Protein AF-A0A918KLA3-F1 (afdb_monomer_lite)

Foldseek 3Di:
DDPPVVVVVVVVVVVVVVVVVVVVVVVPPQPPPPPPPPPVPVQDDFPDKDAAPVRQWIKTDGPVNQKIKIWHADPNDIDIDIDHLLFFAKKFKDWLNHTPDIAGAPVPVPPCVVDDPPPPPDCPPPPDPQQWTQWIKMWTATNDPVDRIGIGTHHHGIDHCVPPSNVVSVVVNVVVNVVSNVSSVVSNVVPDPDPDDPPPPPPPPDD

Organism: NCBI:txid418750

Sequence (207 aa):
MDWVSYLLSGLGLALLYRLVAANLRGIRANNKKMPHDRGQGRDFTTSQSLHSHDGSTGLAFDRHRKKLRLLYSLGGSPVARTLDYHDLLACEIREDGRTVAKSERAAKIRNPSLGRMPASSGDSPAPSQDDRIGQLELKLILNDPARAQHRVVLLDHPTRRGGPTHRQADADIQHWYRLMKVLIHQADSTETPEPGLRPLTDSGEAV

Secondary structure (DSSP, 8-state):
--HHHHHHHHHHHHHHHHHHHHHHHHTT---------S---TT---SEEEE-TTSSEEEEEETTTTEEEEEEEETTEEEEEEEEGGGEEEEEEEETTEEEEEEE-STTTT-TTS-------S------S--EES-EEEEEEES-TT--EEEEEEE-S-EETTSHHHHHHHHHHHHHHHHHHHHHHHHHHHSS--TT-----------

InterPro domains:
  IPR059511 Glycine zipper containing PH domain [PF27000] (50-155)

Radius of gyration: 24.71 Å; chains: 1; bounding box: 103×61×54 Å

pLDDT: mean 80.35, std 18.61, range [41.81, 98.31]

Structure (mmCIF, N/CA/C/O backbone):
data_AF-A0A918KLA3-F1
#
_entry.id   AF-A0A918KLA3-F1
#
loop_
_atom_site.group_PDB
_atom_site.id
_atom_site.type_symbol
_atom_site.label_atom_id
_atom_site.label_alt_id
_atom_site.label_comp_id
_atom_site.label_asym_id
_atom_site.label_entity_id
_atom_site.label_seq_id
_atom_site.pdbx_PDB_ins_code
_atom_site.Cartn_x
_atom_site.Cartn_y
_atom_site.Cartn_z
_atom_site.occupancy
_atom_site.B_iso_or_equiv
_atom_site.auth_seq_id
_atom_site.auth_comp_id
_atom_site.auth_asym_id
_atom_site.auth_atom_id
_atom_site.pdbx_PDB_model_num
ATOM 1 N N . MET A 1 1 ? -60.878 5.912 0.636 1.00 57.75 1 MET A N 1
ATOM 2 C CA . MET A 1 1 ? -59.765 5.129 0.047 1.00 57.75 1 MET A CA 1
ATOM 3 C C . MET A 1 1 ? -58.700 6.144 -0.289 1.00 57.75 1 MET A C 1
ATOM 5 O O . MET A 1 1 ? -58.837 6.899 -1.248 1.00 57.75 1 MET A O 1
ATOM 9 N N . ASP A 1 2 ? -57.732 6.264 0.611 1.00 67.94 2 ASP A N 1
ATOM 10 C CA . ASP A 1 2 ? -57.085 7.546 0.864 1.00 67.94 2 ASP A CA 1
ATOM 11 C C . ASP A 1 2 ? -55.765 7.612 0.111 1.00 67.94 2 ASP A C 1
ATOM 13 O O . ASP A 1 2 ? -54.699 7.226 0.584 1.00 67.94 2 ASP A O 1
ATOM 17 N N . TRP A 1 3 ? -55.865 8.108 -1.119 1.00 74.69 3 TRP A N 1
ATOM 18 C CA . TRP A 1 3 ? -54.744 8.369 -2.021 1.00 74.69 3 TRP A CA 1
ATOM 19 C C . TRP A 1 3 ? -53.647 9.247 -1.380 1.00 74.69 3 TRP A C 1
ATOM 21 O O . TRP A 1 3 ? -52.475 9.147 -1.741 1.00 74.69 3 TRP A O 1
ATOM 31 N N . VAL A 1 4 ? -54.006 10.040 -0.366 1.00 75.25 4 VAL A N 1
ATOM 32 C CA . VAL A 1 4 ? -53.094 10.875 0.432 1.00 75.25 4 VAL A CA 1
ATOM 33 C C . VAL A 1 4 ? -52.088 10.034 1.237 1.00 75.25 4 VAL A C 1
ATOM 35 O O . VAL A 1 4 ? -50.917 10.405 1.334 1.00 75.25 4 VAL A O 1
ATOM 38 N N . SER A 1 5 ? -52.487 8.864 1.749 1.00 71.31 5 SER A N 1
ATOM 39 C CA . SER A 1 5 ? -51.601 7.972 2.515 1.00 71.31 5 SER A CA 1
ATOM 40 C C . SER A 1 5 ? -50.516 7.340 1.637 1.00 71.31 5 SER A C 1
ATOM 42 O O . SER A 1 5 ? -49.366 7.203 2.060 1.00 71.31 5 SER A O 1
ATOM 44 N N . TYR A 1 6 ? -50.844 7.023 0.380 1.00 75.62 6 TYR A N 1
ATOM 45 C CA . TYR A 1 6 ? -49.881 6.480 -0.580 1.00 75.62 6 TYR A CA 1
ATOM 46 C C . TYR A 1 6 ? -48.840 7.525 -1.003 1.00 75.62 6 TYR A C 1
ATOM 48 O O . TYR A 1 6 ? -47.649 7.213 -1.071 1.00 75.62 6 TYR A O 1
ATOM 56 N N . LEU A 1 7 ? -49.250 8.783 -1.185 1.00 74.12 7 LEU A N 1
ATOM 57 C CA . LEU A 1 7 ? -48.345 9.886 -1.529 1.00 74.12 7 LEU A CA 1
ATOM 58 C C . LEU A 1 7 ? -47.318 10.179 -0.423 1.00 74.12 7 LEU A C 1
ATOM 60 O O . LEU A 1 7 ? -46.133 10.351 -0.714 1.00 74.12 7 LEU A O 1
ATOM 64 N N . LEU A 1 8 ? -47.743 10.160 0.844 1.00 69.06 8 LEU A N 1
ATOM 65 C CA . LEU A 1 8 ? -46.848 10.350 1.992 1.00 69.06 8 LEU A CA 1
ATOM 66 C C . LEU A 1 8 ? -45.855 9.186 2.162 1.00 69.06 8 LEU A C 1
ATOM 68 O O . LEU A 1 8 ? -44.675 9.426 2.425 1.00 69.06 8 LEU A O 1
ATOM 72 N N . SER A 1 9 ? -46.285 7.939 1.933 1.00 75.88 9 SER A N 1
ATOM 73 C CA . SER A 1 9 ? -45.380 6.777 1.985 1.00 75.88 9 SER A CA 1
ATOM 74 C C . SER A 1 9 ? -44.323 6.776 0.870 1.00 75.88 9 SER A C 1
ATOM 76 O O . SER A 1 9 ? -43.164 6.435 1.115 1.00 75.88 9 SER A O 1
ATOM 78 N N . GLY A 1 10 ? -44.681 7.224 -0.340 1.00 76.94 10 GLY A N 1
ATOM 79 C CA . GLY A 1 10 ? -43.762 7.267 -1.482 1.00 76.94 10 GLY A CA 1
ATOM 80 C C . GLY A 1 10 ? -42.650 8.307 -1.317 1.00 76.94 10 GLY A C 1
ATOM 81 O O . GLY A 1 10 ? -41.483 8.030 -1.603 1.00 76.94 10 GLY A O 1
ATOM 82 N N . LEU A 1 11 ? -42.993 9.489 -0.794 1.00 81.06 11 LEU A N 1
ATOM 83 C CA . LEU A 1 11 ? -42.034 10.567 -0.528 1.00 81.06 11 LEU A CA 1
ATOM 84 C C . LEU A 1 11 ? -41.014 10.188 0.554 1.00 81.06 11 LEU A C 1
ATOM 86 O O . LEU A 1 11 ? -39.820 10.450 0.387 1.00 81.06 11 LEU A O 1
ATOM 90 N N . GLY A 1 12 ? -41.461 9.518 1.621 1.00 82.81 12 GLY A N 1
ATOM 91 C CA . GLY A 1 12 ? -40.575 9.029 2.679 1.00 82.81 12 GLY A CA 1
ATOM 92 C C . GLY A 1 12 ? -39.557 8.006 2.169 1.00 82.81 12 GLY A C 1
ATOM 93 O O . GLY A 1 12 ? -38.363 8.123 2.456 1.00 82.81 12 GLY A O 1
ATOM 94 N N . LEU A 1 13 ? -39.999 7.050 1.343 1.00 80.88 13 LEU A N 1
ATOM 95 C CA . LEU A 1 13 ? -39.122 6.023 0.774 1.00 80.88 13 LEU A CA 1
ATOM 96 C C . LEU A 1 13 ? -38.080 6.623 -0.186 1.00 80.88 13 LEU A C 1
ATOM 98 O O . LEU A 1 13 ? -36.914 6.228 -0.169 1.00 80.88 13 LEU A O 1
ATOM 102 N N . ALA A 1 14 ? -38.473 7.614 -0.993 1.00 82.50 14 ALA A N 1
ATOM 103 C CA . ALA A 1 14 ? -37.574 8.298 -1.920 1.00 82.50 14 ALA A CA 1
ATOM 104 C C . ALA A 1 14 ? -36.501 9.134 -1.197 1.00 82.50 14 ALA A C 1
ATOM 106 O O . ALA A 1 14 ? -35.338 9.138 -1.613 1.00 82.50 14 ALA A O 1
ATOM 107 N N . LEU A 1 15 ? -36.863 9.810 -0.101 1.00 82.69 15 LEU A N 1
ATOM 108 C CA . LEU A 1 15 ? -35.915 10.539 0.749 1.00 82.69 15 LEU A CA 1
ATOM 109 C C . LEU A 1 15 ? -34.936 9.590 1.441 1.00 82.69 15 LEU A C 1
ATOM 111 O O . LEU A 1 15 ? -33.730 9.837 1.407 1.00 82.69 15 LEU A O 1
ATOM 115 N N . LEU A 1 16 ? -35.430 8.473 1.985 1.00 78.25 16 LEU A N 1
ATOM 116 C CA . LEU A 1 16 ? -34.587 7.448 2.598 1.00 78.25 16 LEU A CA 1
ATOM 117 C C . LEU A 1 16 ? -33.610 6.854 1.571 1.00 78.25 16 LEU A C 1
ATOM 119 O O . LEU A 1 16 ? -32.410 6.769 1.829 1.00 78.25 16 LEU A O 1
ATOM 123 N N . TYR A 1 17 ? -34.097 6.530 0.370 1.00 83.88 17 TYR A N 1
ATOM 124 C CA . TYR A 1 17 ? -33.261 6.023 -0.716 1.00 83.88 17 TYR A CA 1
ATOM 125 C C . TYR A 1 17 ? -32.196 7.040 -1.140 1.00 83.88 17 TYR A C 1
ATOM 127 O O . TYR A 1 17 ? -31.037 6.673 -1.337 1.00 83.88 17 TYR A O 1
ATOM 135 N N . ARG A 1 18 ? -32.538 8.334 -1.230 1.00 77.06 18 ARG A N 1
ATOM 136 C CA . ARG A 1 18 ? -31.551 9.385 -1.523 1.00 77.06 18 ARG A CA 1
ATOM 137 C C . ARG A 1 18 ? -30.521 9.552 -0.410 1.00 77.06 18 ARG A C 1
ATOM 139 O O . ARG A 1 18 ? -29.351 9.730 -0.735 1.00 77.06 18 ARG A O 1
ATOM 146 N N . LEU A 1 19 ? -30.911 9.444 0.860 1.00 72.81 19 LEU A N 1
ATOM 147 C CA . LEU A 1 19 ? -29.989 9.535 1.996 1.00 72.81 19 LEU A CA 1
ATOM 148 C C . LEU A 1 19 ? -28.997 8.359 2.013 1.00 72.81 19 LEU A C 1
ATOM 150 O O . LEU A 1 19 ? -27.793 8.553 2.194 1.00 72.81 19 LEU A O 1
ATOM 154 N N . VAL A 1 20 ? -29.483 7.142 1.749 1.00 71.06 20 VAL A N 1
ATOM 155 C CA . VAL A 1 20 ? -28.647 5.936 1.632 1.00 71.06 20 VAL A CA 1
ATOM 156 C C . VAL A 1 20 ? -27.734 6.031 0.405 1.00 71.06 20 VAL A C 1
ATOM 158 O O . VAL A 1 20 ? -26.525 5.831 0.511 1.00 71.06 20 VAL A O 1
ATOM 161 N N . ALA A 1 21 ? -28.265 6.430 -0.754 1.00 70.06 21 ALA A N 1
ATOM 162 C CA . ALA A 1 21 ? -27.482 6.575 -1.981 1.00 70.06 21 ALA A CA 1
ATOM 163 C C . ALA A 1 21 ? -26.463 7.730 -1.931 1.00 70.06 21 ALA A C 1
ATOM 165 O O . ALA A 1 21 ? -25.464 7.682 -2.651 1.00 70.06 21 ALA A O 1
ATOM 166 N N . ALA A 1 22 ? -26.697 8.771 -1.126 1.00 64.12 22 ALA A N 1
ATOM 167 C CA . ALA A 1 22 ? -25.749 9.863 -0.903 1.00 64.12 22 ALA A CA 1
ATOM 168 C C . ALA A 1 22 ? -24.589 9.427 0.005 1.00 64.12 22 ALA A C 1
ATOM 170 O O . ALA A 1 22 ? -23.434 9.684 -0.331 1.00 64.12 22 ALA A O 1
ATOM 171 N N . ASN A 1 23 ? -24.875 8.678 1.076 1.00 57.12 23 ASN A N 1
ATOM 172 C CA . ASN A 1 23 ? -23.834 8.081 1.920 1.00 57.12 23 ASN A CA 1
ATOM 173 C C . ASN A 1 23 ? -22.972 7.074 1.141 1.00 57.12 23 ASN A C 1
ATOM 175 O O . ASN A 1 23 ? -21.754 7.057 1.293 1.00 57.12 23 ASN A O 1
ATOM 179 N N . LEU A 1 24 ? -23.567 6.305 0.223 1.00 53.59 24 LEU A N 1
ATOM 180 C CA . LEU A 1 24 ? -22.816 5.397 -0.653 1.00 53.59 24 LEU A CA 1
ATOM 181 C C . LEU A 1 24 ? -21.985 6.134 -1.721 1.00 53.59 24 LEU A C 1
ATOM 183 O O . LEU A 1 24 ? -20.929 5.648 -2.126 1.00 53.59 24 LEU A O 1
ATOM 187 N N . ARG A 1 25 ? -22.420 7.319 -2.175 1.00 48.28 25 ARG A N 1
ATOM 188 C CA . ARG A 1 25 ? -21.670 8.140 -3.144 1.00 48.28 25 ARG A CA 1
ATOM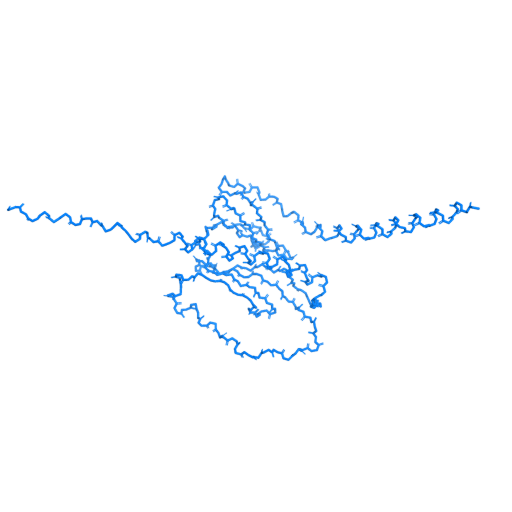 189 C C . ARG A 1 25 ? -20.496 8.897 -2.519 1.00 48.28 25 ARG A C 1
ATOM 191 O O . ARG A 1 25 ? -19.485 9.064 -3.199 1.00 48.28 25 ARG A O 1
ATOM 198 N N . GLY A 1 26 ? -20.584 9.282 -1.244 1.00 44.03 26 GLY A N 1
ATOM 199 C CA . GLY A 1 26 ? -19.477 9.912 -0.509 1.00 44.03 26 GLY A CA 1
ATOM 200 C C . GLY A 1 26 ? -18.243 9.013 -0.361 1.00 44.03 26 GLY A C 1
ATOM 201 O O . GLY A 1 26 ? -17.121 9.506 -0.329 1.00 44.03 26 GLY A O 1
ATOM 202 N N . ILE A 1 27 ? -18.431 7.690 -0.377 1.00 48.97 27 ILE A N 1
ATOM 203 C CA . ILE A 1 27 ? -17.352 6.708 -0.179 1.00 48.97 27 ILE A CA 1
ATOM 204 C C . ILE A 1 27 ? -16.542 6.463 -1.469 1.00 48.97 27 ILE A C 1
ATOM 206 O O . ILE A 1 27 ? -15.401 6.016 -1.411 1.00 48.97 27 ILE A O 1
ATOM 210 N N . ARG A 1 28 ? -17.066 6.818 -2.653 1.00 46.25 28 ARG A N 1
ATOM 211 C CA . ARG A 1 28 ? -16.379 6.581 -3.942 1.00 46.25 28 ARG A CA 1
ATOM 212 C C . ARG A 1 28 ? -15.681 7.813 -4.530 1.00 46.25 28 ARG A C 1
ATOM 214 O O . ARG A 1 28 ? -15.070 7.711 -5.592 1.00 46.25 28 ARG A O 1
ATOM 221 N N . ALA A 1 29 ? -15.763 8.968 -3.866 1.00 43.69 29 ALA A N 1
ATOM 222 C CA . ALA A 1 29 ? -15.291 10.248 -4.399 1.00 43.69 29 ALA A CA 1
ATOM 223 C C . ALA A 1 29 ? -13.885 10.669 -3.932 1.00 43.69 29 ALA A C 1
ATOM 225 O O . ALA A 1 29 ? -13.344 11.625 -4.481 1.00 43.69 29 ALA A O 1
ATOM 226 N N . ASN A 1 30 ? -13.253 9.943 -2.999 1.00 46.56 30 ASN A N 1
ATOM 227 C CA . ASN A 1 30 ? -11.884 10.264 -2.567 1.00 46.56 30 ASN A CA 1
ATOM 228 C C . ASN A 1 30 ? -10.784 9.687 -3.468 1.00 46.56 30 ASN A C 1
ATOM 230 O O . ASN A 1 30 ? -9.600 9.826 -3.179 1.00 46.56 30 ASN A O 1
ATOM 234 N N . ASN A 1 31 ? -11.155 9.163 -4.639 1.00 46.97 31 ASN A N 1
ATOM 235 C CA . ASN A 1 31 ? -10.249 9.113 -5.782 1.00 46.97 31 ASN A CA 1
ATOM 236 C C . ASN A 1 31 ? -10.113 10.542 -6.338 1.00 46.97 31 ASN A C 1
ATOM 238 O O . ASN A 1 31 ? -10.545 10.847 -7.454 1.00 46.97 31 ASN A O 1
ATOM 242 N N . LYS A 1 32 ? -9.562 11.454 -5.523 1.00 48.56 32 LYS A N 1
ATOM 243 C CA . LYS A 1 32 ? -9.047 12.741 -5.981 1.00 48.56 32 LYS A CA 1
ATOM 244 C C . LYS A 1 32 ? -8.023 12.353 -7.031 1.00 48.56 32 LYS A C 1
ATOM 246 O O . LYS A 1 32 ? -6.960 11.854 -6.682 1.00 48.56 32 LYS A O 1
ATOM 251 N N . LYS A 1 33 ? -8.427 12.418 -8.305 1.00 48.28 33 LYS A N 1
ATOM 252 C CA . LYS A 1 33 ? -7.626 11.977 -9.443 1.00 48.28 33 LYS A CA 1
ATOM 253 C C . LYS A 1 33 ? -6.308 12.726 -9.339 1.00 48.28 33 LYS A C 1
ATOM 255 O O . LYS A 1 33 ? -6.238 13.889 -9.736 1.00 48.28 33 LYS A O 1
ATOM 260 N N . MET A 1 34 ? -5.287 12.080 -8.772 1.00 50.47 34 MET A N 1
ATOM 261 C CA . MET A 1 34 ? -3.920 12.515 -8.972 1.00 50.47 34 MET A CA 1
ATOM 262 C C . MET A 1 34 ? -3.793 12.671 -10.486 1.00 50.47 34 MET A C 1
ATOM 264 O O . MET A 1 34 ? -4.307 11.802 -11.208 1.00 50.47 34 MET A O 1
ATOM 268 N N . PRO A 1 35 ? -3.264 13.813 -10.965 1.00 53.31 35 PRO A N 1
ATOM 269 C CA . PRO A 1 35 ? -3.184 14.096 -12.387 1.00 53.31 35 PRO A CA 1
ATOM 270 C C . PRO A 1 35 ? -2.652 12.842 -13.055 1.00 53.31 35 PRO A C 1
ATOM 272 O O . PRO A 1 35 ? -1.596 12.358 -12.650 1.00 53.31 35 PRO A O 1
ATOM 275 N N . HIS A 1 36 ? -3.460 12.272 -13.961 1.00 51.41 36 HIS A N 1
ATOM 276 C CA . HIS A 1 36 ? -3.118 11.070 -14.709 1.00 51.41 36 HIS A CA 1
ATOM 277 C C . HIS A 1 36 ? -1.651 11.197 -15.076 1.00 51.41 36 HIS A C 1
ATOM 279 O O . HIS A 1 36 ? -1.300 12.130 -15.799 1.00 51.41 36 HIS A O 1
ATOM 285 N N . ASP A 1 37 ? -0.831 10.330 -14.486 1.00 56.03 37 ASP A N 1
ATOM 286 C CA . ASP A 1 37 ? 0.601 10.265 -14.706 1.00 56.03 37 ASP A CA 1
ATOM 287 C C . ASP A 1 37 ? 0.809 10.197 -16.224 1.00 56.03 37 ASP A C 1
ATOM 289 O O . ASP A 1 37 ? 0.639 9.151 -16.852 1.00 56.03 37 ASP A O 1
ATOM 293 N N . ARG A 1 38 ? 1.067 11.358 -16.845 1.00 50.16 38 ARG A N 1
ATOM 294 C CA . ARG A 1 38 ? 1.363 11.480 -18.279 1.00 50.16 38 ARG A CA 1
ATOM 295 C C . ARG A 1 38 ? 2.742 10.884 -18.584 1.00 50.16 38 ARG A C 1
ATOM 297 O O . ARG A 1 38 ? 3.107 10.785 -19.748 1.00 50.16 38 ARG A O 1
ATOM 304 N N . GLY A 1 39 ? 3.452 10.396 -17.562 1.00 49.91 39 GLY A N 1
ATOM 305 C CA . GLY A 1 39 ? 4.554 9.448 -17.644 1.00 49.91 39 GLY A CA 1
ATOM 306 C C . GLY A 1 39 ? 4.090 7.995 -17.807 1.00 49.91 39 GLY A C 1
ATOM 307 O O . GLY A 1 39 ? 4.659 7.084 -17.192 1.00 49.91 39 GLY A O 1
ATOM 308 N N . GLN A 1 40 ? 3.107 7.739 -18.681 1.00 52.72 40 GLN A N 1
ATOM 309 C CA . GLN A 1 40 ? 3.031 6.449 -19.374 1.00 52.72 40 GLN A CA 1
ATOM 310 C C . GLN A 1 40 ? 4.260 6.343 -20.287 1.00 52.72 40 GLN A C 1
ATOM 312 O O . GLN A 1 40 ? 4.182 6.453 -21.508 1.00 52.72 40 GLN A O 1
ATOM 317 N N . GLY A 1 41 ? 5.432 6.119 -19.687 1.00 58.53 41 GLY A N 1
ATOM 318 C CA . GLY A 1 41 ? 6.479 5.398 -20.387 1.00 58.53 41 GLY A CA 1
ATOM 319 C C . GLY A 1 41 ? 5.836 4.123 -20.924 1.00 58.53 41 GLY A C 1
ATOM 320 O O . GLY A 1 41 ? 5.031 3.502 -20.222 1.00 58.53 41 GLY A O 1
ATOM 321 N N . ARG A 1 42 ? 6.151 3.754 -22.169 1.00 71.88 42 ARG A N 1
ATOM 322 C CA . ARG A 1 42 ? 5.543 2.614 -22.877 1.00 71.88 42 ARG A CA 1
ATOM 323 C C . ARG A 1 42 ? 5.594 1.295 -22.091 1.00 71.88 42 ARG A C 1
ATOM 325 O O . ARG A 1 42 ? 4.885 0.364 -22.462 1.00 71.88 42 ARG A O 1
ATOM 332 N N . ASP A 1 43 ? 6.333 1.246 -20.981 1.00 86.81 43 ASP A N 1
ATOM 333 C CA . ASP A 1 43 ? 6.718 0.067 -20.210 1.00 86.81 43 ASP A CA 1
ATOM 334 C C . ASP A 1 43 ? 5.937 -0.162 -18.901 1.00 86.81 43 ASP A C 1
ATOM 336 O O . ASP A 1 43 ? 6.255 -1.108 -18.181 1.00 86.81 43 ASP A O 1
ATOM 340 N N . PHE A 1 44 ? 4.885 0.616 -18.601 1.00 91.25 44 PHE A N 1
ATOM 341 C CA . PHE A 1 44 ? 4.015 0.352 -17.441 1.00 91.25 44 PHE A CA 1
ATOM 342 C C . PHE A 1 44 ? 2.525 0.588 -17.729 1.00 91.25 44 PHE A C 1
ATOM 344 O O . PHE A 1 44 ? 2.134 1.651 -18.201 1.00 91.25 44 PHE A O 1
ATOM 351 N N . THR A 1 45 ? 1.686 -0.399 -17.422 1.00 92.94 45 THR A N 1
ATOM 352 C CA . THR A 1 45 ? 0.221 -0.342 -17.513 1.00 92.94 45 THR A CA 1
ATOM 353 C C . THR A 1 45 ? -0.394 -0.674 -16.158 1.00 92.94 45 THR A C 1
ATOM 355 O O . THR A 1 45 ? -0.392 -1.822 -15.712 1.00 92.94 45 THR A O 1
ATOM 358 N N . THR A 1 46 ? -0.943 0.342 -15.494 1.00 94.31 46 THR A N 1
ATOM 359 C CA . THR A 1 46 ? -1.574 0.186 -14.180 1.00 94.31 46 THR A CA 1
ATOM 360 C C . THR A 1 46 ? -2.764 -0.766 -14.255 1.00 94.31 46 THR A C 1
ATOM 362 O O . THR A 1 46 ? -3.771 -0.463 -14.887 1.00 94.31 46 THR A O 1
ATOM 365 N N . SER A 1 47 ? -2.659 -1.899 -13.566 1.00 94.81 47 SER A N 1
ATOM 366 C CA . SER A 1 47 ? -3.752 -2.855 -13.378 1.00 94.81 47 SER A CA 1
ATOM 367 C C . SER A 1 47 ? -4.628 -2.465 -12.187 1.00 94.81 47 SER A C 1
ATOM 369 O O . SER A 1 47 ? -5.850 -2.475 -12.289 1.00 94.81 47 SER A O 1
ATOM 371 N N . GLN A 1 48 ? -4.012 -2.103 -11.058 1.00 94.81 48 GLN A N 1
ATOM 372 C CA . GLN A 1 48 ? -4.693 -1.490 -9.911 1.00 94.81 48 GLN A CA 1
ATOM 373 C C . GLN A 1 48 ? -3.738 -0.518 -9.208 1.00 94.81 48 GLN A C 1
ATOM 375 O O . GLN A 1 48 ? -2.515 -0.626 -9.354 1.00 94.81 48 GLN A O 1
ATOM 380 N N . SER A 1 49 ? -4.296 0.403 -8.422 1.00 96.44 49 SER A N 1
ATOM 381 C CA . SER A 1 49 ? -3.544 1.371 -7.621 1.00 96.44 49 SER A CA 1
ATOM 382 C C . SER A 1 49 ? -4.176 1.614 -6.251 1.00 96.44 49 SER A C 1
ATOM 384 O O . SER A 1 49 ? -5.389 1.497 -6.078 1.00 96.44 49 SER A O 1
ATOM 386 N N . LEU A 1 50 ? -3.326 1.948 -5.284 1.00 96.44 50 LEU A N 1
ATOM 387 C CA . LEU A 1 50 ? -3.662 2.369 -3.930 1.00 96.44 50 LEU A CA 1
ATOM 388 C C . LEU A 1 50 ? -2.974 3.699 -3.666 1.00 96.44 50 LEU A C 1
ATOM 390 O O . LEU A 1 50 ? -1.807 3.875 -4.014 1.00 96.44 50 LEU A O 1
ATOM 394 N N . HIS A 1 51 ? -3.676 4.604 -3.005 1.00 96.25 51 HIS A N 1
ATOM 395 C CA . HIS A 1 51 ? -3.120 5.871 -2.554 1.00 96.25 51 HIS A CA 1
ATOM 396 C C . HIS A 1 51 ? -3.280 5.962 -1.046 1.00 96.25 51 HIS A C 1
ATOM 398 O O . HIS A 1 51 ? -4.213 5.383 -0.485 1.00 96.25 51 HIS A O 1
ATOM 404 N N . SER A 1 52 ? -2.365 6.675 -0.401 1.00 96.50 52 SER A N 1
ATOM 405 C CA . SER A 1 52 ? -2.538 7.032 0.995 1.00 96.50 52 SER A CA 1
ATOM 406 C C . SER A 1 52 ? -3.702 8.002 1.162 1.00 96.50 52 SER A C 1
ATOM 408 O O . SER A 1 52 ? -4.106 8.691 0.223 1.00 96.50 52 SER A O 1
ATOM 410 N N . HIS A 1 53 ? -4.223 8.066 2.382 1.00 94.44 53 HIS A N 1
ATOM 411 C CA . HIS A 1 53 ? -5.307 8.956 2.773 1.00 94.44 53 HIS A CA 1
ATOM 412 C C . HIS A 1 53 ? -5.005 10.432 2.450 1.00 94.44 53 HIS A C 1
ATOM 414 O O . HIS A 1 53 ? -5.863 11.150 1.938 1.00 94.44 53 HIS A O 1
ATOM 420 N N . ASP A 1 54 ? -3.761 10.863 2.666 1.00 92.56 54 ASP A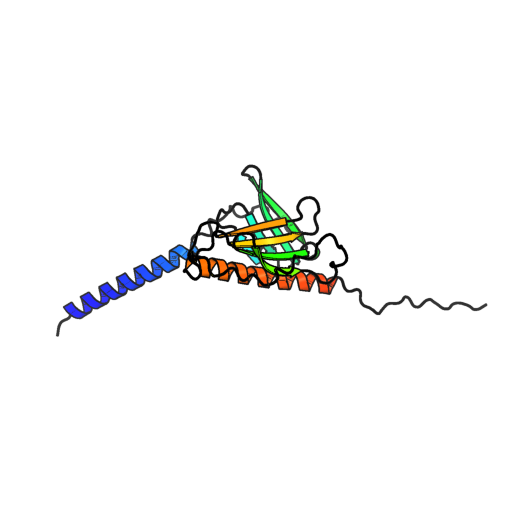 N 1
ATOM 421 C CA . ASP A 1 54 ? -3.271 12.214 2.367 1.00 92.56 54 ASP A CA 1
ATOM 422 C C . ASP A 1 54 ? -2.858 12.417 0.891 1.00 92.56 54 ASP A C 1
ATOM 424 O O . ASP A 1 54 ? -2.554 13.536 0.471 1.00 92.56 54 ASP A O 1
ATOM 428 N N . GLY A 1 55 ? -2.823 11.344 0.093 1.00 92.94 55 GLY A N 1
ATOM 429 C CA . GLY A 1 55 ? -2.340 11.341 -1.286 1.00 92.94 55 GLY A CA 1
ATOM 430 C C . GLY A 1 55 ? -0.835 11.592 -1.445 1.00 92.94 55 GLY A C 1
ATOM 431 O O . GLY A 1 55 ? -0.381 11.792 -2.570 1.00 92.94 55 GLY A O 1
ATOM 432 N N . SER A 1 56 ? -0.044 11.607 -0.368 1.00 94.19 56 SER A N 1
ATOM 433 C CA . SER A 1 56 ? 1.404 11.849 -0.439 1.00 94.19 56 SER A CA 1
ATOM 434 C C . SER A 1 56 ? 2.184 10.645 -0.958 1.00 94.19 56 SER A C 1
ATOM 436 O O . SER A 1 56 ? 3.274 10.809 -1.510 1.00 94.19 56 SER A O 1
ATOM 438 N N . THR A 1 57 ? 1.627 9.445 -0.799 1.00 96.88 57 THR A N 1
ATOM 439 C CA . THR A 1 57 ? 2.220 8.180 -1.217 1.00 96.88 57 THR A CA 1
ATOM 440 C C . THR A 1 57 ? 1.195 7.317 -1.938 1.00 96.88 57 THR A C 1
ATOM 442 O O . THR A 1 57 ? -0.019 7.486 -1.830 1.00 96.88 57 THR A O 1
ATOM 445 N N . GLY A 1 58 ? 1.684 6.362 -2.710 1.00 96.88 58 GLY A N 1
ATOM 446 C CA . GLY A 1 58 ? 0.833 5.399 -3.375 1.00 96.88 58 GLY A CA 1
ATOM 447 C C . GLY A 1 58 ? 1.632 4.252 -3.949 1.00 96.88 58 GLY A C 1
ATOM 448 O O . GLY A 1 58 ? 2.865 4.238 -3.945 1.00 96.88 58 GLY A O 1
ATOM 449 N N . LEU A 1 59 ? 0.907 3.268 -4.440 1.00 96.31 59 LEU A N 1
ATOM 450 C CA . LEU A 1 59 ? 1.451 2.136 -5.156 1.00 96.31 59 LEU A CA 1
ATOM 451 C C . LEU A 1 59 ? 0.517 1.800 -6.312 1.00 96.31 59 LEU A C 1
ATOM 453 O O . LEU A 1 59 ? -0.696 1.981 -6.250 1.00 96.31 59 LEU A O 1
ATOM 457 N N . ALA A 1 60 ? 1.093 1.308 -7.388 1.00 95.81 60 ALA A N 1
ATOM 458 C CA . ALA A 1 60 ? 0.385 0.776 -8.531 1.00 95.81 60 ALA A CA 1
ATOM 459 C C . ALA A 1 60 ? 1.114 -0.483 -8.976 1.00 95.81 60 ALA A C 1
ATOM 461 O O . ALA A 1 60 ? 2.330 -0.567 -8.839 1.00 95.81 60 ALA A O 1
ATOM 462 N N . PHE A 1 61 ? 0.409 -1.460 -9.529 1.00 93.56 61 PHE A N 1
ATOM 463 C CA . PHE A 1 61 ? 1.072 -2.621 -10.119 1.00 93.56 61 PHE A CA 1
ATOM 464 C C . PHE A 1 61 ? 0.601 -2.863 -11.543 1.00 93.56 61 PHE A C 1
ATOM 466 O O . PHE A 1 61 ? -0.553 -2.608 -11.887 1.00 93.56 61 PHE A O 1
ATOM 473 N N . ASP A 1 62 ? 1.513 -3.385 -12.350 1.00 94.50 62 ASP A N 1
ATOM 474 C CA . ASP A 1 62 ? 1.284 -3.893 -13.692 1.00 94.50 62 ASP A CA 1
ATOM 475 C C . ASP A 1 62 ? 1.403 -5.416 -13.641 1.00 94.50 62 ASP A C 1
ATOM 477 O O . ASP A 1 62 ? 2.496 -5.966 -13.467 1.00 94.50 62 ASP A O 1
ATOM 481 N N . ARG A 1 63 ? 0.258 -6.097 -13.754 1.00 91.94 63 ARG A N 1
ATOM 482 C CA . ARG A 1 63 ? 0.182 -7.560 -13.682 1.00 91.94 63 ARG A CA 1
ATOM 483 C C . ARG A 1 63 ? 0.890 -8.229 -14.853 1.00 91.94 63 ARG A C 1
ATOM 485 O O . ARG A 1 63 ? 1.489 -9.285 -14.680 1.00 91.94 63 ARG A O 1
ATOM 492 N N . HIS A 1 64 ? 0.780 -7.644 -16.040 1.00 91.94 64 HIS A N 1
ATOM 493 C CA . HIS A 1 64 ? 1.262 -8.256 -17.273 1.00 91.94 64 HIS A CA 1
ATOM 494 C C . HIS A 1 64 ? 2.780 -8.188 -17.355 1.00 91.94 64 HIS A C 1
ATOM 496 O O . HIS A 1 64 ? 3.423 -9.150 -17.764 1.00 91.94 64 HIS A O 1
ATOM 502 N N . ARG A 1 65 ? 3.354 -7.068 -16.911 1.00 93.00 65 ARG A N 1
ATOM 503 C CA . ARG A 1 65 ? 4.800 -6.839 -16.949 1.00 93.00 65 ARG A CA 1
ATOM 504 C C . ARG A 1 65 ? 5.516 -7.198 -15.656 1.00 93.00 65 ARG A C 1
ATOM 506 O O . ARG A 1 65 ? 6.730 -7.064 -15.605 1.00 93.00 65 ARG A O 1
ATOM 513 N N . LYS A 1 66 ? 4.786 -7.654 -14.633 1.00 94.06 66 LYS A N 1
ATOM 514 C CA . LYS A 1 66 ? 5.318 -8.000 -13.304 1.00 94.06 66 LYS A CA 1
ATOM 515 C C . LYS A 1 66 ? 6.103 -6.849 -12.657 1.00 94.06 66 LYS A C 1
ATOM 517 O O . LYS A 1 66 ? 7.161 -7.052 -12.060 1.00 94.06 66 LYS A O 1
ATOM 522 N N . LYS A 1 67 ? 5.566 -5.633 -12.783 1.00 94.94 67 LYS A N 1
ATOM 523 C CA . LYS A 1 67 ? 6.173 -4.399 -12.267 1.00 94.94 67 LYS A CA 1
ATOM 524 C C . LYS A 1 67 ? 5.315 -3.769 -11.183 1.00 94.94 67 LYS A C 1
ATOM 526 O O . LYS A 1 67 ? 4.086 -3.781 -11.254 1.00 94.94 67 LYS A O 1
ATOM 531 N N . LEU A 1 68 ? 5.968 -3.178 -10.196 1.00 95.44 68 LEU A N 1
ATOM 532 C CA . LEU A 1 68 ? 5.377 -2.341 -9.162 1.00 95.44 68 LEU A CA 1
ATOM 533 C C . LEU A 1 68 ? 5.852 -0.901 -9.377 1.00 95.44 68 LEU A C 1
ATOM 535 O O . LEU A 1 68 ? 7.022 -0.653 -9.647 1.00 95.44 68 LEU A O 1
ATOM 539 N N . ARG A 1 69 ? 4.952 0.068 -9.266 1.00 95.94 69 ARG A N 1
ATOM 540 C CA . ARG A 1 69 ? 5.260 1.495 -9.302 1.00 95.94 69 ARG A CA 1
ATOM 541 C C . ARG A 1 69 ? 4.929 2.105 -7.952 1.00 95.94 69 ARG A C 1
ATOM 543 O O . ARG A 1 69 ? 3.800 2.013 -7.488 1.00 95.94 69 ARG A O 1
ATOM 550 N N . LEU A 1 70 ? 5.921 2.726 -7.335 1.00 96.44 70 LEU A N 1
ATOM 551 C CA . LEU A 1 70 ? 5.795 3.487 -6.103 1.00 96.44 70 LEU A CA 1
ATOM 552 C C . LEU A 1 70 ? 5.593 4.951 -6.456 1.00 96.44 70 LEU A C 1
ATOM 554 O O . LEU A 1 70 ? 6.299 5.482 -7.314 1.00 96.44 70 LEU A O 1
ATOM 558 N N . LEU A 1 71 ? 4.651 5.588 -5.780 1.00 95.75 71 LEU A N 1
ATOM 559 C CA . LEU A 1 71 ? 4.348 7.004 -5.920 1.00 95.75 71 LEU A CA 1
ATOM 560 C C . LEU A 1 71 ? 4.668 7.681 -4.593 1.00 95.75 71 LEU A C 1
ATOM 562 O O . LEU A 1 71 ? 4.282 7.174 -3.540 1.00 95.75 71 LEU A O 1
ATOM 566 N N . TYR A 1 72 ? 5.375 8.802 -4.627 1.00 94.94 72 TYR A N 1
ATOM 567 C CA . TYR A 1 72 ? 5.628 9.619 -3.443 1.00 94.94 72 TYR A CA 1
ATOM 568 C C . TYR A 1 72 ? 5.813 11.087 -3.827 1.00 94.94 72 TYR A C 1
ATOM 570 O O . TYR A 1 72 ? 6.241 11.401 -4.936 1.00 94.94 72 TYR A O 1
ATOM 578 N N . SER A 1 73 ? 5.513 11.997 -2.906 1.00 92.94 73 SER A N 1
ATOM 579 C CA . SER A 1 73 ? 5.783 13.426 -3.069 1.00 92.94 73 SER A CA 1
ATOM 580 C C . SER A 1 73 ? 7.174 13.777 -2.539 1.00 92.94 73 SER A C 1
ATOM 582 O O . SER A 1 73 ? 7.520 13.434 -1.409 1.00 92.94 73 SER A O 1
ATOM 584 N N . LEU A 1 74 ? 7.987 14.463 -3.344 1.00 91.00 74 LEU A N 1
ATOM 585 C CA . LEU A 1 74 ? 9.289 14.997 -2.943 1.00 91.00 74 LEU A CA 1
ATOM 586 C C . LEU A 1 74 ? 9.316 16.499 -3.230 1.00 91.00 74 LEU A C 1
ATOM 588 O O . LEU A 1 74 ? 9.209 16.912 -4.382 1.00 91.00 74 LEU A O 1
ATOM 592 N N . GLY A 1 75 ? 9.417 17.322 -2.183 1.00 92.19 75 GLY A N 1
ATOM 593 C CA . GLY A 1 75 ? 9.362 18.782 -2.331 1.00 92.19 75 GLY A CA 1
ATOM 594 C C . GLY A 1 75 ? 8.057 19.275 -2.971 1.00 92.19 75 GLY A C 1
ATOM 595 O O . GLY A 1 75 ? 8.076 20.213 -3.759 1.00 92.19 75 GLY A O 1
ATOM 596 N N . GLY A 1 76 ? 6.936 18.590 -2.710 1.00 89.38 76 GLY A N 1
ATOM 597 C CA . GLY A 1 76 ? 5.631 18.897 -3.308 1.00 89.38 76 GLY A CA 1
ATOM 598 C C . GLY A 1 76 ? 5.447 18.399 -4.746 1.00 89.38 76 GLY A C 1
ATOM 599 O O . GLY A 1 76 ? 4.342 18.491 -5.277 1.00 89.38 76 GLY A O 1
ATOM 600 N N . SER A 1 77 ? 6.489 17.845 -5.372 1.00 90.06 77 SER A N 1
ATOM 601 C CA . SER A 1 77 ? 6.409 17.283 -6.721 1.00 90.06 77 SER A CA 1
ATOM 602 C C . SER A 1 77 ? 6.147 15.775 -6.671 1.00 90.06 77 SER A C 1
ATOM 604 O O . SER A 1 77 ? 6.822 15.069 -5.916 1.00 90.06 77 SER A O 1
ATOM 606 N N . PRO A 1 78 ? 5.203 15.247 -7.472 1.00 91.25 78 PRO A N 1
ATOM 607 C CA . PRO A 1 78 ? 4.979 13.813 -7.557 1.00 91.25 78 PRO A CA 1
ATOM 608 C C . PRO A 1 78 ? 6.168 13.144 -8.247 1.00 91.25 78 PRO A C 1
ATOM 610 O O . PRO A 1 78 ? 6.582 13.536 -9.337 1.00 91.25 78 PRO A O 1
ATOM 613 N N . VAL A 1 79 ? 6.699 12.105 -7.617 1.00 93.69 79 VAL A N 1
ATOM 614 C CA . VAL A 1 79 ? 7.766 11.269 -8.154 1.00 93.69 79 VAL A CA 1
ATOM 615 C C . VAL A 1 79 ? 7.260 9.835 -8.215 1.00 93.69 79 VAL A C 1
ATOM 617 O O . VAL A 1 79 ? 6.644 9.329 -7.275 1.00 93.69 79 VAL A O 1
ATOM 620 N N . ALA A 1 80 ? 7.535 9.177 -9.337 1.00 94.00 80 ALA A N 1
ATOM 621 C CA . ALA A 1 80 ? 7.206 7.781 -9.551 1.00 94.00 80 ALA A CA 1
ATOM 622 C C . ALA A 1 80 ? 8.482 6.965 -9.729 1.00 94.00 80 ALA A C 1
ATOM 624 O O . ALA A 1 80 ? 9.405 7.362 -10.441 1.00 94.00 80 ALA A O 1
ATOM 625 N N . ARG A 1 81 ? 8.510 5.783 -9.123 1.00 93.50 81 ARG A N 1
ATOM 626 C CA . ARG A 1 81 ? 9.583 4.811 -9.303 1.00 93.50 81 ARG A CA 1
ATOM 627 C C . ARG A 1 81 ? 8.992 3.471 -9.679 1.00 93.50 81 ARG A C 1
ATOM 629 O O . ARG A 1 81 ? 8.137 2.969 -8.965 1.00 93.50 81 ARG A O 1
ATOM 636 N N . THR A 1 82 ? 9.474 2.877 -10.763 1.00 95.12 82 THR A N 1
ATOM 637 C CA . THR A 1 82 ? 9.079 1.521 -11.160 1.00 95.12 82 THR A CA 1
ATOM 638 C C . THR A 1 82 ? 10.166 0.533 -10.739 1.00 95.12 82 THR A C 1
ATOM 640 O O . THR A 1 82 ? 11.346 0.829 -10.897 1.00 95.12 82 THR A O 1
ATOM 643 N N . LEU A 1 83 ? 9.759 -0.602 -10.188 1.00 94.69 83 LEU A N 1
ATOM 644 C CA . LEU A 1 83 ? 10.600 -1.724 -9.782 1.00 94.69 83 LEU A CA 1
ATOM 645 C C . LEU A 1 83 ? 9.940 -3.031 -10.217 1.00 94.69 83 LEU A C 1
ATOM 647 O O . LEU A 1 83 ? 8.726 -3.085 -10.429 1.00 94.69 83 LEU A O 1
ATOM 651 N N . ASP A 1 84 ? 10.727 -4.080 -10.371 1.00 95.06 84 ASP A N 1
ATOM 652 C CA . ASP A 1 84 ? 10.207 -5.393 -10.730 1.00 95.06 84 ASP A CA 1
ATOM 653 C C . ASP A 1 84 ? 9.752 -6.134 -9.471 1.00 95.06 84 ASP A C 1
ATOM 655 O O . ASP A 1 84 ? 10.196 -5.845 -8.360 1.00 95.06 84 ASP A O 1
ATOM 659 N N . TYR A 1 85 ? 8.889 -7.141 -9.610 1.00 93.31 85 TYR A N 1
ATOM 660 C CA . TYR A 1 85 ? 8.451 -7.908 -8.439 1.00 93.31 85 TYR A CA 1
ATOM 661 C C . TYR A 1 85 ? 9.614 -8.525 -7.667 1.00 93.31 85 TYR A C 1
ATOM 663 O O . TYR A 1 85 ? 9.487 -8.652 -6.456 1.00 93.31 85 TYR A O 1
ATOM 671 N N . HIS A 1 86 ? 10.748 -8.836 -8.314 1.00 92.44 86 HIS A N 1
ATOM 672 C CA . HIS A 1 86 ? 11.965 -9.361 -7.678 1.00 92.44 86 HIS A CA 1
ATOM 673 C C . HIS A 1 86 ? 12.599 -8.401 -6.637 1.00 92.44 86 HIS A C 1
ATOM 675 O O . HIS A 1 86 ? 13.339 -8.842 -5.754 1.00 92.44 86 HIS A O 1
ATOM 681 N N . ASP A 1 87 ? 12.248 -7.117 -6.679 1.00 93.81 87 ASP A N 1
ATOM 682 C CA . ASP A 1 87 ? 12.714 -6.121 -5.717 1.00 93.81 87 ASP A CA 1
ATOM 683 C C . ASP A 1 87 ? 11.841 -6.041 -4.458 1.00 93.81 87 ASP A C 1
ATOM 685 O O . ASP A 1 87 ? 12.255 -5.452 -3.461 1.00 93.81 87 ASP A O 1
ATOM 689 N N . LEU A 1 88 ? 10.643 -6.636 -4.451 1.00 94.62 88 LEU A N 1
ATOM 690 C CA . LEU A 1 88 ? 9.765 -6.654 -3.279 1.00 94.62 88 LEU A CA 1
ATOM 691 C C . LEU A 1 88 ? 10.180 -7.770 -2.311 1.00 94.62 88 LEU A C 1
ATOM 693 O O . LEU A 1 88 ? 9.953 -8.949 -2.585 1.00 94.62 88 LEU A O 1
ATOM 697 N N . LEU A 1 89 ? 10.771 -7.408 -1.172 1.00 93.62 89 LEU A N 1
ATOM 698 C CA . LEU A 1 89 ? 11.297 -8.352 -0.181 1.00 93.62 89 LEU A CA 1
ATOM 699 C C . LEU A 1 89 ? 10.242 -8.800 0.829 1.00 93.62 89 LEU A C 1
ATOM 701 O O . LEU A 1 89 ? 10.163 -9.982 1.162 1.00 93.62 89 LEU A O 1
ATOM 705 N N . ALA A 1 90 ? 9.453 -7.852 1.332 1.00 95.06 90 ALA A N 1
ATOM 706 C CA . ALA A 1 90 ? 8.422 -8.123 2.321 1.00 95.06 90 ALA A CA 1
ATOM 707 C C . ALA A 1 90 ? 7.302 -7.079 2.285 1.00 95.06 90 ALA A C 1
ATOM 709 O O . ALA A 1 90 ? 7.453 -5.981 1.746 1.00 95.06 90 ALA A O 1
ATOM 710 N N . CYS A 1 91 ? 6.176 -7.437 2.890 1.00 96.81 91 CYS A N 1
ATOM 711 C CA . CYS A 1 91 ? 5.017 -6.586 3.082 1.00 96.81 91 CYS A CA 1
ATOM 712 C C . CYS A 1 91 ? 4.477 -6.769 4.507 1.00 96.81 91 CYS A C 1
ATOM 714 O O . CYS A 1 91 ? 4.336 -7.897 4.983 1.00 96.81 91 CYS A O 1
ATOM 716 N N . GLU A 1 92 ? 4.187 -5.662 5.182 1.00 97.06 92 GLU A N 1
ATOM 717 C CA . GLU A 1 92 ? 3.679 -5.602 6.551 1.00 97.06 92 GLU A CA 1
ATOM 718 C C . GLU A 1 92 ? 2.394 -4.770 6.600 1.00 97.06 92 GLU A C 1
ATOM 720 O O . GLU A 1 92 ? 2.335 -3.684 6.021 1.00 97.06 92 GLU A O 1
ATOM 725 N N . ILE A 1 93 ? 1.397 -5.247 7.343 1.00 97.62 93 ILE A N 1
ATOM 726 C CA . ILE A 1 93 ? 0.304 -4.412 7.850 1.00 97.62 93 ILE A CA 1
ATOM 727 C C . ILE A 1 93 ? 0.753 -3.892 9.210 1.00 97.62 93 ILE A C 1
ATOM 729 O O . ILE A 1 93 ? 1.160 -4.687 10.068 1.00 97.62 93 ILE A O 1
ATOM 733 N N . ARG A 1 94 ? 0.683 -2.575 9.412 1.00 96.62 94 ARG A N 1
ATOM 734 C CA . ARG A 1 94 ? 0.991 -1.955 10.698 1.00 96.62 94 ARG A CA 1
ATOM 735 C C . ARG A 1 94 ? -0.194 -1.161 11.216 1.00 96.62 94 ARG A C 1
ATOM 737 O O . ARG A 1 94 ? -0.801 -0.388 10.481 1.00 96.62 94 ARG A O 1
ATOM 744 N N . GLU A 1 95 ? -0.473 -1.353 12.494 1.00 95.75 95 GLU A N 1
ATOM 745 C CA . GLU A 1 95 ? -1.519 -0.676 13.246 1.00 95.75 95 GLU A CA 1
ATOM 746 C C . GLU A 1 95 ? -0.858 0.020 14.440 1.00 95.75 95 GLU A C 1
ATOM 748 O O . GLU A 1 95 ? -0.137 -0.626 15.203 1.00 95.75 95 GLU A O 1
ATOM 753 N N . AS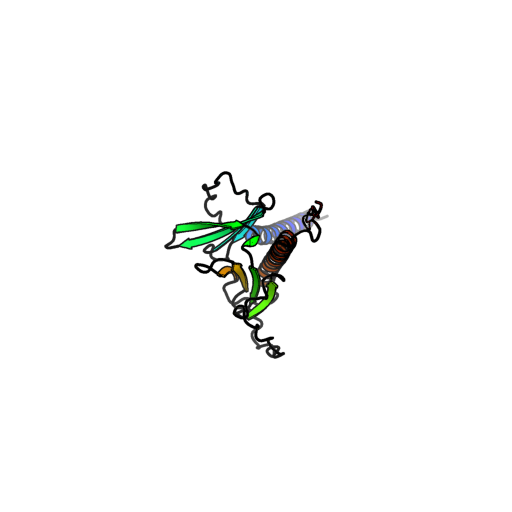P A 1 96 ? -1.004 1.343 14.547 1.00 94.69 96 ASP A N 1
ATOM 754 C CA . ASP A 1 96 ? -0.368 2.173 15.587 1.00 94.69 96 ASP A CA 1
ATOM 755 C C . ASP A 1 96 ? 1.140 1.905 15.745 1.00 94.69 96 ASP A C 1
ATOM 757 O O . ASP A 1 96 ? 1.698 1.774 16.837 1.00 94.69 96 ASP A O 1
ATOM 761 N N . GLY A 1 97 ? 1.817 1.754 14.605 1.00 90.81 97 GLY A N 1
ATOM 762 C CA . GLY A 1 97 ? 3.245 1.468 14.549 1.00 90.81 97 GLY A CA 1
ATOM 763 C C . GLY A 1 97 ? 3.631 0.032 14.916 1.00 90.81 97 GLY A C 1
ATOM 764 O O . GLY A 1 97 ? 4.823 -0.273 14.883 1.00 90.81 97 GLY A O 1
ATOM 765 N N . ARG A 1 98 ? 2.691 -0.874 15.203 1.00 91.00 98 ARG A N 1
ATOM 766 C CA . ARG A 1 98 ? 2.949 -2.299 15.480 1.00 91.00 98 ARG A CA 1
ATOM 767 C C . ARG A 1 98 ? 2.619 -3.156 14.267 1.00 91.00 98 ARG A C 1
ATOM 769 O O . ARG A 1 98 ? 1.602 -2.952 13.621 1.00 91.00 98 ARG A O 1
ATOM 776 N N . THR A 1 99 ? 3.465 -4.132 13.953 1.00 93.69 99 THR A N 1
ATOM 777 C CA . THR A 1 99 ? 3.200 -5.075 12.857 1.00 93.69 99 THR A CA 1
ATOM 778 C C . THR A 1 99 ? 2.137 -6.083 13.289 1.00 93.69 99 THR A C 1
ATOM 780 O O . THR A 1 99 ? 2.380 -6.861 14.206 1.00 93.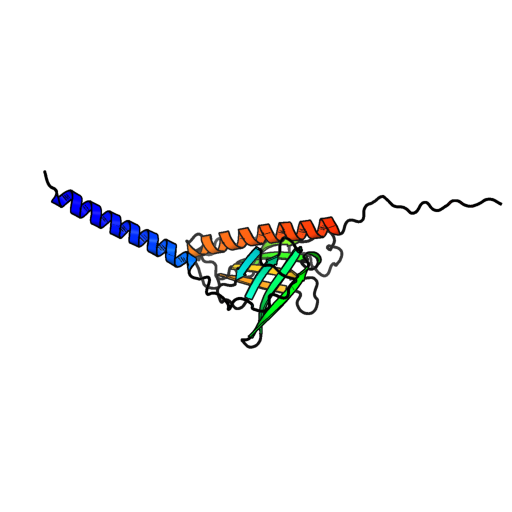69 99 THR A O 1
ATOM 783 N N . VAL A 1 100 ? 0.986 -6.088 12.615 1.00 94.56 100 VAL A N 1
ATOM 784 C CA . VAL A 1 100 ? -0.118 -7.033 12.881 1.00 94.56 100 VAL A CA 1
ATOM 785 C C . VAL A 1 100 ? -0.127 -8.211 11.904 1.00 94.56 100 VAL A C 1
ATOM 787 O O . VAL A 1 100 ? -0.595 -9.293 12.242 1.00 94.56 100 VAL A O 1
ATOM 790 N N . ALA A 1 101 ? 0.436 -8.033 10.705 1.00 93.56 101 ALA A N 1
ATOM 791 C CA . ALA A 1 101 ? 0.641 -9.102 9.729 1.00 93.56 101 ALA A CA 1
ATOM 792 C C . ALA A 1 101 ? 1.913 -8.846 8.913 1.00 93.56 101 ALA A C 1
ATOM 794 O O . ALA A 1 101 ? 2.238 -7.696 8.615 1.00 93.56 101 ALA A O 1
ATOM 795 N N . LYS A 1 102 ? 2.624 -9.909 8.522 1.00 94.62 102 LYS A N 1
ATOM 796 C CA . LYS A 1 102 ? 3.861 -9.829 7.729 1.00 94.62 102 LYS A CA 1
ATOM 797 C C . LYS A 1 102 ? 3.957 -10.983 6.738 1.00 94.62 102 LYS A C 1
ATOM 799 O O . LYS A 1 102 ? 3.572 -12.102 7.050 1.00 94.62 102 LYS A O 1
ATOM 804 N N . SER A 1 103 ? 4.425 -10.696 5.530 1.00 93.25 103 SER A N 1
ATOM 805 C CA . SER A 1 103 ? 4.797 -11.684 4.517 1.00 93.25 103 SER A CA 1
ATOM 806 C C . SER A 1 103 ? 6.162 -11.312 3.962 1.00 93.25 103 SER A C 1
ATOM 808 O O . SER A 1 103 ? 6.398 -10.143 3.671 1.00 93.25 103 SER A O 1
ATOM 810 N N . GLU A 1 104 ? 7.048 -12.283 3.793 1.00 92.44 104 GLU A N 1
ATOM 811 C CA . GLU A 1 104 ? 8.409 -12.070 3.298 1.00 92.44 104 GLU A CA 1
ATOM 812 C C . GLU A 1 104 ? 8.850 -13.224 2.402 1.00 92.44 104 GLU A C 1
ATOM 814 O O . GLU A 1 104 ? 8.255 -14.303 2.443 1.00 92.44 104 GLU A O 1
ATOM 819 N N . ARG A 1 105 ? 9.868 -12.977 1.575 1.00 86.44 105 ARG A N 1
ATOM 820 C CA . ARG A 1 105 ? 10.487 -14.013 0.742 1.00 86.44 105 ARG A CA 1
ATOM 821 C C . ARG A 1 105 ? 11.159 -15.085 1.576 1.00 86.44 105 ARG A C 1
ATOM 823 O O . ARG A 1 105 ? 11.902 -14.763 2.502 1.00 86.44 105 ARG A O 1
ATOM 830 N N . ALA A 1 106 ? 11.019 -16.338 1.159 1.00 77.44 106 ALA A N 1
ATOM 831 C CA . ALA A 1 106 ? 11.711 -17.452 1.802 1.00 77.44 106 ALA A CA 1
ATOM 832 C C . ALA A 1 106 ? 13.229 -17.427 1.529 1.00 77.44 106 ALA A C 1
ATOM 834 O O . ALA A 1 106 ? 14.034 -17.671 2.427 1.00 77.44 106 ALA A O 1
ATOM 835 N N . ALA A 1 107 ? 13.637 -17.084 0.300 1.00 61.41 107 ALA A N 1
ATOM 836 C CA . ALA A 1 107 ? 15.019 -17.239 -0.172 1.00 61.41 107 ALA A CA 1
ATOM 837 C C . ALA A 1 107 ? 16.009 -16.171 0.343 1.00 61.41 107 ALA A C 1
ATOM 839 O O . ALA A 1 107 ? 17.223 -16.364 0.277 1.00 61.41 107 ALA A O 1
ATOM 840 N N . LYS A 1 108 ? 15.520 -15.050 0.894 1.00 55.78 108 LYS A N 1
ATOM 841 C CA . LYS A 1 108 ? 16.362 -13.948 1.406 1.00 55.78 108 LYS A CA 1
ATOM 842 C C . LYS A 1 108 ? 16.498 -13.917 2.934 1.00 55.78 108 LYS A C 1
ATOM 844 O O . LYS A 1 108 ? 17.131 -13.007 3.468 1.00 55.78 108 LYS A O 1
ATOM 849 N N . ILE A 1 109 ? 16.055 -14.967 3.631 1.00 51.72 109 ILE A N 1
ATOM 850 C CA . ILE A 1 109 ? 16.338 -15.229 5.060 1.00 51.72 109 ILE A CA 1
ATOM 851 C C . ILE A 1 109 ? 17.781 -15.767 5.236 1.00 51.72 109 ILE A C 1
ATOM 853 O O . ILE A 1 109 ? 18.058 -16.686 5.999 1.00 51.72 109 ILE A O 1
ATOM 857 N N . ARG A 1 110 ? 18.744 -15.211 4.491 1.00 46.69 110 ARG A N 1
ATOM 858 C CA . ARG A 1 110 ? 20.190 -15.447 4.661 1.00 46.69 110 ARG A CA 1
ATOM 859 C C . ARG A 1 110 ? 20.948 -14.133 4.842 1.00 46.69 110 ARG A C 1
ATOM 861 O O . ARG A 1 110 ? 22.126 -14.047 4.529 1.00 46.69 110 ARG A O 1
ATOM 868 N N . ASN A 1 111 ? 20.262 -13.100 5.328 1.00 45.50 111 ASN A N 1
ATOM 869 C CA . ASN A 1 111 ? 20.889 -11.916 5.899 1.00 45.50 111 ASN A CA 1
ATOM 870 C C . ASN A 1 111 ? 20.371 -11.752 7.337 1.00 45.50 111 ASN A C 1
ATOM 872 O O . ASN A 1 111 ? 19.222 -11.349 7.516 1.00 45.50 111 ASN A O 1
ATOM 876 N N . PRO A 1 112 ? 21.191 -12.031 8.368 1.00 48.72 112 PRO A N 1
ATOM 877 C CA . PRO A 1 112 ? 20.789 -11.931 9.777 1.00 48.72 112 PRO A CA 1
ATOM 878 C C . PRO A 1 112 ? 20.461 -10.492 10.230 1.00 48.72 112 PRO A C 1
ATOM 880 O O . PRO A 1 112 ? 20.027 -10.280 11.360 1.00 48.72 112 PRO A O 1
ATOM 883 N N . SER A 1 113 ? 20.647 -9.502 9.350 1.00 49.94 113 SER A N 1
ATOM 884 C CA . SER A 1 113 ? 20.341 -8.082 9.562 1.00 49.94 113 SER A CA 1
ATOM 885 C C . SER A 1 113 ? 18.866 -7.724 9.331 1.00 49.94 113 SER A C 1
ATOM 887 O O . SER A 1 113 ? 18.399 -6.714 9.854 1.00 49.94 113 SER A O 1
ATOM 889 N N . LEU A 1 114 ? 18.109 -8.548 8.591 1.00 49.00 114 LEU A N 1
ATOM 890 C CA . LEU A 1 114 ? 16.642 -8.548 8.634 1.00 49.00 114 LEU A CA 1
ATOM 891 C C . LEU A 1 114 ? 16.264 -9.300 9.905 1.00 49.00 114 LEU A C 1
ATOM 893 O O . LEU A 1 114 ? 15.955 -10.487 9.890 1.00 49.00 114 LEU A O 1
ATOM 897 N N . GLY A 1 115 ? 16.478 -8.599 11.018 1.00 45.84 115 GLY A N 1
ATOM 898 C CA . GLY A 1 115 ? 16.518 -9.159 12.350 1.00 45.84 115 GLY A CA 1
ATOM 899 C C . GLY A 1 115 ? 15.332 -10.061 12.633 1.00 45.84 115 GLY A C 1
ATOM 900 O O . GLY A 1 115 ? 14.229 -9.846 12.122 1.00 45.84 115 GLY A O 1
ATOM 901 N N . ARG A 1 116 ? 15.574 -11.033 13.523 1.00 45.72 116 ARG A N 1
ATOM 902 C CA . ARG A 1 116 ? 14.546 -11.549 14.426 1.00 45.72 116 ARG A CA 1
ATOM 903 C C . ARG A 1 116 ? 13.620 -10.375 14.719 1.00 45.72 116 ARG A C 1
ATOM 905 O O . ARG A 1 116 ? 14.011 -9.461 15.447 1.00 45.72 116 ARG A O 1
ATOM 912 N N . MET A 1 117 ? 12.416 -10.372 14.137 1.00 46.88 117 MET A N 1
ATOM 913 C CA . MET A 1 117 ? 11.345 -9.641 14.786 1.00 46.88 117 MET A CA 1
ATOM 914 C C . MET A 1 117 ? 11.432 -10.117 16.233 1.00 46.88 117 MET A C 1
ATOM 916 O O . MET A 1 117 ? 11.588 -11.331 16.438 1.00 46.88 117 MET A O 1
ATOM 920 N N . PRO A 1 118 ? 11.408 -9.232 17.241 1.00 41.81 118 PRO A N 1
ATOM 921 C CA . PRO A 1 118 ? 10.941 -9.712 18.519 1.00 41.81 118 PRO A CA 1
ATOM 922 C C . PRO A 1 118 ? 9.621 -10.390 18.166 1.00 41.81 118 PRO A C 1
ATOM 924 O O . PRO A 1 118 ? 8.695 -9.734 17.686 1.00 41.81 118 PRO A O 1
ATOM 927 N N . ALA A 1 119 ? 9.591 -11.724 18.242 1.00 47.09 119 ALA A N 1
ATOM 928 C CA . ALA A 1 119 ? 8.341 -12.423 18.382 1.00 47.09 119 ALA A CA 1
ATOM 929 C C . ALA A 1 119 ? 7.736 -11.680 19.558 1.00 47.09 119 ALA A C 1
ATOM 931 O O . ALA A 1 119 ? 8.311 -11.707 20.646 1.00 47.09 119 ALA A O 1
ATOM 932 N N . SER A 1 120 ? 6.738 -10.844 19.289 1.00 52.50 120 SER A N 1
ATOM 933 C CA . SER A 1 120 ? 6.020 -10.137 20.324 1.00 52.50 120 SER A CA 1
ATOM 934 C C . SER A 1 120 ? 5.333 -11.250 21.089 1.00 52.50 120 SER A C 1
ATOM 936 O O . SER A 1 120 ? 4.247 -11.698 20.727 1.00 52.50 120 SER A O 1
ATOM 938 N N . SER A 1 121 ? 6.065 -11.809 22.045 1.00 41.84 121 SER A N 1
ATOM 939 C CA . SER A 1 121 ? 5.603 -12.744 23.034 1.00 41.84 121 SER A CA 1
ATOM 940 C C . SER A 1 121 ? 4.488 -12.022 23.758 1.00 41.84 121 SER A C 1
ATOM 942 O O . SER A 1 121 ? 4.740 -11.187 24.615 1.00 41.84 121 SER A O 1
ATOM 944 N N . GLY A 1 122 ? 3.269 -12.283 23.302 1.00 44.53 122 GLY A N 1
ATOM 945 C CA . GLY A 1 122 ? 2.151 -12.604 24.168 1.00 44.53 122 GLY A CA 1
ATOM 946 C C . GLY A 1 122 ? 1.610 -11.525 25.092 1.00 44.53 122 GLY A C 1
ATOM 947 O O . GLY A 1 122 ? 0.636 -11.828 25.764 1.00 44.53 122 GLY A O 1
ATOM 948 N N . ASP A 1 123 ? 2.119 -10.297 25.104 1.00 44.84 123 ASP A N 1
ATOM 949 C CA . ASP A 1 123 ? 1.356 -9.189 25.671 1.00 44.84 123 ASP A CA 1
ATOM 950 C C . ASP A 1 123 ? 0.332 -8.759 24.627 1.00 44.84 123 ASP A C 1
ATOM 952 O O . ASP A 1 123 ? 0.511 -7.788 23.890 1.00 44.84 123 ASP A O 1
ATOM 956 N N . SER A 1 124 ? -0.758 -9.529 24.548 1.00 50.66 124 SER A N 1
ATOM 957 C CA . SER A 1 124 ? -2.048 -8.969 24.165 1.00 50.66 124 SER A CA 1
ATOM 958 C C . SER A 1 124 ? -2.234 -7.762 25.081 1.00 50.66 124 SER A C 1
ATOM 960 O O . SER A 1 124 ? -2.420 -7.971 26.282 1.00 50.66 124 SER A O 1
ATOM 962 N N . PRO A 1 125 ? -2.116 -6.513 24.587 1.00 50.28 125 PRO A N 1
ATOM 963 C CA . PRO A 1 125 ? -2.386 -5.371 25.435 1.00 50.28 125 PRO A CA 1
ATOM 964 C C . PRO A 1 125 ? -3.797 -5.584 25.970 1.00 50.28 125 PRO A C 1
ATOM 966 O O . PRO A 1 125 ? -4.730 -5.769 25.181 1.00 50.28 125 PRO A O 1
ATOM 969 N N . ALA A 1 126 ? -3.935 -5.645 27.300 1.00 52.75 126 ALA A N 1
ATOM 970 C CA . ALA A 1 126 ? -5.242 -5.574 27.935 1.00 52.75 126 ALA A CA 1
ATOM 971 C C . ALA A 1 126 ? -5.991 -4.444 27.224 1.00 52.75 126 ALA A C 1
ATOM 973 O O . ALA A 1 126 ? -5.368 -3.391 27.049 1.00 52.75 126 ALA A O 1
ATOM 974 N N . PRO A 1 127 ? -7.220 -4.674 26.718 1.00 53.44 127 PRO A N 1
ATOM 975 C CA . PRO A 1 127 ? -7.903 -3.722 25.856 1.00 53.44 127 PRO A CA 1
ATOM 976 C C . PRO A 1 127 ? -7.884 -2.375 26.562 1.00 53.44 127 PRO A C 1
ATOM 978 O O . PRO A 1 127 ? -8.575 -2.175 27.561 1.00 53.44 127 PRO A O 1
ATOM 981 N N . SER A 1 128 ? -7.007 -1.483 26.098 1.00 53.78 128 SER A N 1
ATOM 982 C CA . SER A 1 128 ? -6.966 -0.127 26.597 1.00 53.78 128 SER A CA 1
ATOM 983 C C . SER A 1 128 ? -8.361 0.405 26.347 1.00 53.78 128 SER A C 1
ATOM 985 O O . SER A 1 128 ? -8.916 0.209 25.268 1.00 53.78 128 SER A O 1
ATOM 987 N N . GLN A 1 129 ? -8.941 1.021 27.368 1.00 56.56 129 GLN A N 1
ATOM 988 C CA . GLN A 1 129 ? -10.328 1.483 27.416 1.00 56.56 129 GLN A CA 1
ATOM 989 C C . GLN A 1 129 ? -10.706 2.440 26.258 1.00 56.56 129 GLN A C 1
ATOM 991 O O . GLN A 1 129 ? -11.867 2.817 26.119 1.00 56.56 129 GLN A O 1
ATOM 996 N N . ASP A 1 130 ? -9.739 2.794 25.408 1.00 68.81 130 ASP A N 1
ATOM 997 C CA . ASP A 1 130 ? -9.907 3.455 24.125 1.00 68.81 130 ASP A CA 1
ATOM 998 C C . ASP A 1 130 ? -9.911 2.427 22.971 1.00 68.81 130 ASP A C 1
ATOM 1000 O O . ASP A 1 130 ? -8.873 1.980 22.483 1.00 68.81 130 ASP A O 1
ATOM 1004 N N . ASP A 1 131 ? -11.113 2.057 22.518 1.00 89.88 131 ASP A N 1
ATOM 1005 C CA . ASP A 1 131 ? -11.406 1.220 21.338 1.00 89.88 131 ASP A CA 1
ATOM 1006 C C . ASP A 1 131 ? -11.102 1.975 20.025 1.00 89.88 131 ASP A C 1
ATOM 1008 O O . ASP A 1 131 ? -11.916 2.033 19.100 1.00 89.88 131 ASP A O 1
ATOM 1012 N N . ARG A 1 132 ? -9.958 2.661 19.964 1.00 93.88 132 ARG A N 1
ATOM 1013 C CA . ARG A 1 132 ? -9.554 3.535 18.861 1.00 93.88 132 ARG A CA 1
ATOM 1014 C C . ARG A 1 132 ? -8.224 3.083 18.278 1.00 93.88 132 ARG A C 1
ATOM 1016 O O . ARG A 1 132 ? -7.338 2.653 19.001 1.00 93.88 132 ARG A O 1
ATOM 1023 N N . ILE A 1 133 ? -8.109 3.211 16.964 1.00 94.25 133 ILE A N 1
ATOM 1024 C CA . ILE A 1 133 ? -6.874 3.027 16.202 1.00 94.25 133 ILE A CA 1
ATOM 1025 C C . ILE A 1 133 ? -6.479 4.395 15.672 1.00 94.25 133 ILE A C 1
ATOM 1027 O O . ILE A 1 133 ? -7.314 5.085 15.082 1.00 94.25 133 ILE A O 1
ATOM 1031 N N . GLY A 1 134 ? -5.237 4.799 15.907 1.00 94.88 134 GLY A N 1
ATOM 1032 C CA . GLY A 1 134 ? -4.691 6.066 15.427 1.00 94.88 134 GLY A CA 1
ATOM 1033 C C . GLY A 1 134 ? -4.218 5.991 13.980 1.00 94.88 134 GLY A C 1
ATOM 1034 O O . GLY A 1 134 ? -4.444 6.926 13.216 1.00 94.88 134 GLY A O 1
ATOM 1035 N N . GLN A 1 135 ? -3.582 4.882 13.598 1.00 96.44 135 GLN A N 1
ATOM 1036 C CA . GLN A 1 135 ? 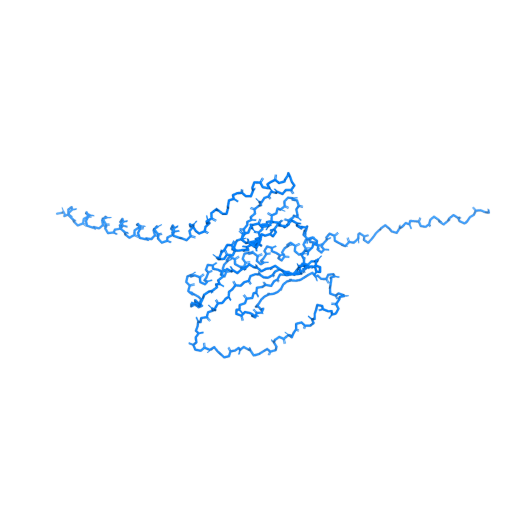-2.958 4.727 12.291 1.00 96.44 135 GLN A CA 1
ATOM 1037 C C . GLN A 1 135 ? -3.061 3.298 11.750 1.00 96.44 135 GLN A C 1
ATOM 1039 O O . GLN A 1 135 ? -2.798 2.333 12.465 1.00 96.44 135 GLN A O 1
ATOM 1044 N N . LEU A 1 136 ? -3.358 3.176 10.454 1.00 97.81 136 LEU A N 1
ATOM 1045 C CA . LEU A 1 136 ? -3.314 1.920 9.704 1.00 97.81 136 LEU A CA 1
ATOM 1046 C C . LEU A 1 136 ? -2.505 2.129 8.418 1.00 97.81 136 LEU A C 1
ATOM 1048 O O . LEU A 1 136 ? -2.874 2.949 7.573 1.00 97.81 136 LEU A O 1
ATOM 1052 N N . GLU A 1 137 ? -1.397 1.404 8.261 1.00 98.00 137 GLU A N 1
ATOM 1053 C CA . GLU A 1 137 ? -0.484 1.561 7.122 1.00 98.00 137 GLU A CA 1
ATOM 1054 C C . GLU A 1 137 ? -0.008 0.228 6.533 1.00 98.00 137 GLU A C 1
ATOM 1056 O O . GLU A 1 137 ? 0.235 -0.752 7.241 1.00 98.00 137 GLU A O 1
ATOM 1061 N N . LEU A 1 138 ? 0.164 0.211 5.209 1.00 98.31 138 LEU A N 1
ATOM 1062 C CA . LEU A 1 138 ? 0.821 -0.866 4.479 1.00 98.31 138 LEU A CA 1
ATOM 1063 C C . LEU A 1 138 ? 2.283 -0.485 4.252 1.00 98.31 138 LEU A C 1
ATOM 1065 O O . LEU A 1 138 ? 2.575 0.510 3.585 1.00 98.31 138 LEU A O 1
ATOM 1069 N N . LYS A 1 139 ? 3.211 -1.287 4.767 1.00 97.94 139 LYS A N 1
ATOM 1070 C CA . LYS A 1 139 ? 4.650 -1.077 4.599 1.00 97.94 139 LYS A CA 1
ATOM 1071 C C . LYS A 1 139 ? 5.234 -2.137 3.675 1.00 97.94 139 LYS A C 1
ATOM 1073 O O . LYS A 1 139 ? 5.097 -3.332 3.917 1.00 97.94 139 LYS A O 1
ATOM 1078 N N . LEU A 1 140 ? 5.929 -1.697 2.636 1.00 97.12 140 LEU A N 1
ATOM 1079 C CA . LEU A 1 140 ? 6.707 -2.535 1.733 1.00 97.12 140 LEU A CA 1
ATOM 1080 C C . LEU A 1 140 ? 8.188 -2.410 2.078 1.00 97.12 140 LEU A C 1
ATOM 1082 O O . LEU A 1 140 ? 8.680 -1.307 2.329 1.00 97.12 140 LEU A O 1
ATOM 1086 N N . ILE A 1 141 ? 8.890 -3.537 2.073 1.00 96.19 141 ILE A N 1
ATOM 1087 C CA . ILE A 1 141 ? 10.343 -3.607 2.218 1.00 96.19 141 ILE A CA 1
ATOM 1088 C C . ILE A 1 141 ? 10.922 -3.997 0.862 1.00 96.19 141 ILE A C 1
ATOM 1090 O O . ILE A 1 141 ? 10.480 -4.972 0.252 1.00 96.19 141 ILE A O 1
ATOM 1094 N N . LEU A 1 142 ? 11.890 -3.220 0.389 1.00 95.06 142 LEU A N 1
ATOM 1095 C CA . LEU A 1 142 ? 12.396 -3.258 -0.979 1.00 95.06 142 LEU A CA 1
ATOM 1096 C C . LEU A 1 142 ? 13.892 -3.575 -1.008 1.00 95.06 142 LEU A C 1
ATOM 1098 O O . LEU A 1 142 ? 14.630 -3.217 -0.090 1.00 95.06 142 LEU A O 1
ATOM 1102 N N . ASN A 1 143 ? 14.340 -4.195 -2.095 1.00 93.00 143 ASN A N 1
ATOM 1103 C CA . ASN A 1 143 ? 15.738 -4.505 -2.383 1.00 93.00 143 ASN A CA 1
ATOM 1104 C C . ASN A 1 143 ? 16.505 -3.281 -2.905 1.00 93.00 143 ASN A C 1
ATOM 1106 O O . ASN A 1 143 ? 17.148 -3.328 -3.947 1.00 93.00 143 ASN A O 1
ATOM 1110 N N . ASP A 1 144 ? 16.412 -2.164 -2.193 1.00 89.62 144 ASP A N 1
ATOM 1111 C CA . ASP A 1 144 ? 17.162 -0.958 -2.515 1.00 89.62 144 ASP A CA 1
ATOM 1112 C C . ASP A 1 144 ? 17.718 -0.324 -1.237 1.00 89.62 144 ASP A C 1
ATOM 1114 O O . ASP A 1 144 ? 16.931 0.150 -0.413 1.00 89.62 144 ASP A O 1
ATOM 1118 N N . PRO A 1 145 ? 19.050 -0.255 -1.067 1.00 85.06 145 PRO A N 1
ATOM 1119 C CA . PRO A 1 145 ? 19.651 0.346 0.117 1.00 85.06 145 PRO A CA 1
ATOM 1120 C C . PRO A 1 145 ? 19.327 1.838 0.267 1.00 85.06 145 PRO A C 1
ATOM 1122 O O . PRO A 1 145 ? 19.243 2.322 1.393 1.00 85.06 145 PRO A O 1
ATOM 1125 N N . ALA A 1 146 ? 19.099 2.573 -0.827 1.00 88.50 146 ALA A N 1
ATOM 1126 C CA . ALA A 1 146 ? 18.786 3.997 -0.745 1.00 88.50 146 ALA A CA 1
ATOM 1127 C C . ALA A 1 146 ? 17.366 4.244 -0.212 1.00 88.50 146 ALA A C 1
ATOM 1129 O O . ALA A 1 146 ? 17.107 5.260 0.436 1.00 88.50 146 ALA A O 1
ATOM 1130 N N . ARG A 1 147 ? 16.428 3.333 -0.507 1.00 89.94 147 ARG A N 1
ATOM 1131 C CA . ARG A 1 147 ? 15.004 3.452 -0.154 1.00 89.94 147 ARG A CA 1
ATOM 1132 C C . ARG A 1 147 ? 14.392 2.088 0.143 1.00 89.94 147 ARG A C 1
ATOM 1134 O O . ARG A 1 147 ? 13.480 1.632 -0.542 1.00 89.94 147 ARG A O 1
ATOM 1141 N N . ALA A 1 148 ? 14.870 1.462 1.212 1.00 93.25 148 ALA A N 1
ATOM 1142 C CA . ALA A 1 148 ? 14.463 0.110 1.587 1.00 93.25 148 ALA A CA 1
ATOM 1143 C C . ALA A 1 148 ? 13.004 0.003 2.061 1.00 93.25 148 ALA A C 1
ATOM 1145 O O . ALA A 1 148 ? 12.503 -1.105 2.228 1.00 93.25 148 ALA A O 1
ATOM 1146 N N . GLN A 1 149 ? 12.321 1.122 2.327 1.00 95.88 149 GLN A N 1
ATOM 1147 C CA . GLN A 1 149 ? 10.957 1.134 2.855 1.00 95.88 149 GLN A CA 1
ATOM 1148 C C . GLN A 1 149 ? 10.056 2.069 2.050 1.00 95.88 149 GLN A C 1
ATOM 1150 O O . GLN A 1 149 ? 10.416 3.217 1.796 1.00 95.88 149 GLN A O 1
ATOM 1155 N N . HIS A 1 150 ? 8.854 1.593 1.733 1.00 97.38 150 HIS A N 1
ATOM 1156 C CA . HIS A 1 150 ? 7.765 2.395 1.174 1.00 97.38 150 HIS A CA 1
ATOM 1157 C C . HIS A 1 150 ? 6.508 2.188 2.014 1.00 97.38 150 HIS A C 1
ATOM 1159 O O . HIS A 1 150 ? 6.159 1.047 2.304 1.00 97.38 150 HIS A O 1
ATOM 1165 N N . ARG A 1 151 ? 5.844 3.263 2.439 1.00 97.81 151 ARG A N 1
ATOM 1166 C CA . ARG A 1 151 ? 4.669 3.194 3.322 1.00 97.81 151 ARG A CA 1
ATOM 1167 C C . ARG A 1 151 ? 3.484 3.856 2.649 1.00 97.81 151 ARG A C 1
ATOM 1169 O O . ARG A 1 151 ? 3.652 4.907 2.043 1.00 97.81 151 ARG A O 1
ATOM 1176 N N . VAL A 1 152 ? 2.314 3.241 2.774 1.00 97.81 152 VAL A N 1
ATOM 1177 C CA . VAL A 1 152 ? 1.039 3.793 2.317 1.00 97.81 152 VAL A CA 1
ATOM 1178 C C . VAL A 1 152 ? 0.078 3.799 3.497 1.00 97.81 152 VAL A C 1
ATOM 1180 O O . VAL A 1 152 ? -0.369 2.746 3.950 1.00 97.81 152 VAL A O 1
ATOM 1183 N N . VAL A 1 153 ? -0.203 4.993 4.014 1.00 97.88 153 VAL A N 1
ATOM 1184 C CA . VAL A 1 153 ? -1.067 5.198 5.184 1.00 97.88 153 VAL A CA 1
ATOM 1185 C C . VAL A 1 153 ? -2.518 5.288 4.723 1.00 97.88 153 VAL A C 1
ATOM 1187 O O . VAL A 1 153 ? -2.865 6.200 3.979 1.00 97.88 153 VAL A O 1
ATOM 1190 N N . LEU A 1 154 ? -3.364 4.347 5.138 1.00 97.62 154 LEU A N 1
ATOM 1191 C CA . LEU A 1 154 ? -4.790 4.313 4.780 1.00 97.62 154 LEU A CA 1
ATOM 1192 C C . LEU A 1 154 ? -5.679 4.970 5.834 1.00 97.62 154 LEU A C 1
ATOM 1194 O O . LEU A 1 154 ? -6.788 5.395 5.521 1.00 97.62 154 LEU A O 1
ATOM 1198 N N . LEU A 1 155 ? -5.180 5.073 7.062 1.00 97.31 155 LEU A N 1
ATOM 1199 C CA . LEU A 1 155 ? -5.823 5.777 8.159 1.00 97.31 155 LEU A CA 1
ATOM 1200 C C . LEU A 1 155 ? -4.754 6.512 8.967 1.00 97.31 155 LEU A C 1
ATOM 1202 O O . LEU A 1 155 ? -3.751 5.902 9.333 1.00 97.31 155 LEU A O 1
ATOM 1206 N N . ASP A 1 156 ? -4.967 7.797 9.231 1.00 96.56 156 ASP A N 1
ATOM 1207 C CA . ASP A 1 156 ? -4.017 8.710 9.887 1.00 96.56 156 ASP A CA 1
ATOM 1208 C C . ASP A 1 156 ? -4.641 9.515 11.044 1.00 96.56 156 ASP A C 1
ATOM 1210 O O . ASP A 1 156 ? -4.045 10.477 11.530 1.00 96.56 156 ASP A O 1
ATOM 1214 N N . HIS A 1 157 ? -5.846 9.142 11.480 1.00 94.62 157 HIS A N 1
ATOM 1215 C CA . HIS A 1 157 ? -6.576 9.817 12.545 1.00 94.62 157 HIS A CA 1
ATOM 1216 C C . HIS A 1 157 ? -7.286 8.820 13.476 1.00 94.62 157 HIS A C 1
ATOM 1218 O O . HIS A 1 157 ? -7.784 7.786 13.009 1.00 94.62 157 HIS A O 1
ATOM 1224 N N . PRO A 1 158 ? -7.414 9.149 14.781 1.00 95.81 158 PRO A N 1
ATOM 1225 C CA . PRO A 1 158 ? -8.082 8.298 15.759 1.00 95.81 158 PRO A CA 1
ATOM 1226 C C . PRO A 1 158 ? -9.499 7.919 15.332 1.00 95.81 158 PRO A C 1
ATOM 1228 O O . PRO A 1 158 ? -10.396 8.759 15.257 1.00 95.81 158 PRO A O 1
ATOM 1231 N N . THR A 1 159 ? -9.710 6.631 15.089 1.00 95.56 159 THR A N 1
ATOM 1232 C CA . THR A 1 159 ? -10.978 6.081 14.610 1.00 95.56 159 THR A CA 1
ATOM 1233 C C . THR A 1 159 ? -11.390 4.910 15.473 1.00 95.56 159 THR A C 1
ATOM 1235 O O . THR A 1 159 ? -10.568 4.068 15.819 1.00 95.56 159 THR A O 1
ATOM 1238 N N . ARG A 1 160 ? -12.682 4.819 15.795 1.00 95.38 160 ARG A N 1
ATOM 1239 C CA . ARG A 1 160 ? -13.218 3.677 16.537 1.00 95.38 160 ARG A CA 1
ATOM 1240 C C . ARG A 1 160 ? -12.984 2.374 15.766 1.00 95.38 160 ARG A C 1
ATOM 1242 O O . ARG A 1 160 ? -13.418 2.257 14.613 1.00 95.38 160 ARG A O 1
ATOM 1249 N N . ARG A 1 161 ? -12.354 1.386 16.402 1.00 95.25 161 ARG A N 1
ATOM 1250 C CA . ARG A 1 161 ? -12.160 0.053 15.827 1.00 95.25 161 ARG A CA 1
ATOM 1251 C C . ARG A 1 161 ? -13.517 -0.553 15.489 1.00 95.25 161 ARG A C 1
ATOM 1253 O O . ARG A 1 161 ? -14.511 -0.396 16.192 1.00 95.25 161 ARG A O 1
ATOM 1260 N N . GLY A 1 162 ? -13.592 -1.190 14.327 1.00 94.62 162 GLY A N 1
ATOM 1261 C CA . GLY A 1 162 ? -14.847 -1.741 13.820 1.00 94.62 162 GLY A CA 1
ATOM 1262 C C . GLY A 1 162 ? -15.889 -0.692 13.409 1.00 94.62 162 GLY A C 1
ATOM 1263 O O . GLY A 1 162 ? -16.963 -1.090 12.962 1.00 94.62 162 GLY A O 1
ATOM 1264 N N . GLY A 1 163 ? -15.597 0.610 13.495 1.00 95.50 163 GLY A N 1
ATOM 1265 C CA . GLY A 1 163 ? -16.405 1.655 12.872 1.00 95.50 163 GLY A CA 1
ATOM 1266 C C . GLY A 1 163 ? -16.350 1.583 11.336 1.00 95.50 163 GLY A C 1
ATOM 1267 O O . GLY A 1 163 ? -15.464 0.924 10.787 1.00 95.50 163 GLY A O 1
ATOM 1268 N N . PRO A 1 164 ? -17.266 2.255 10.614 1.00 95.38 164 PRO A N 1
ATOM 1269 C CA . PRO A 1 164 ? -17.333 2.188 9.150 1.00 95.38 164 PRO A CA 1
ATOM 1270 C C . PRO A 1 164 ? -16.017 2.564 8.456 1.00 95.38 164 PRO A C 1
ATOM 1272 O O . PRO A 1 164 ? -15.551 1.822 7.597 1.00 95.38 164 PRO A O 1
ATOM 1275 N N . THR A 1 165 ? -15.382 3.661 8.884 1.00 94.75 165 THR A N 1
ATOM 1276 C CA . THR A 1 165 ? -14.093 4.127 8.345 1.00 94.75 165 THR A CA 1
ATOM 1277 C C . THR A 1 165 ? -12.986 3.099 8.560 1.00 94.75 165 THR A C 1
ATOM 1279 O O . THR A 1 165 ? -12.284 2.745 7.617 1.00 94.75 165 THR A O 1
ATOM 1282 N N . HIS A 1 166 ? -12.880 2.553 9.777 1.00 96.38 166 HIS A N 1
ATOM 1283 C CA . HIS A 1 166 ? -11.913 1.502 10.087 1.00 96.38 166 HIS A CA 1
ATOM 1284 C C . HIS A 1 166 ? -12.144 0.253 9.232 1.00 96.38 166 HIS A C 1
ATOM 1286 O O . HIS A 1 166 ? -11.205 -0.260 8.642 1.00 96.38 166 HIS A O 1
ATOM 1292 N N . ARG A 1 167 ? -13.389 -0.237 9.138 1.00 96.62 167 ARG A N 1
ATOM 1293 C CA . ARG A 1 167 ? -13.714 -1.439 8.349 1.00 96.62 167 ARG A CA 1
ATOM 1294 C C . ARG A 1 167 ? -13.371 -1.270 6.874 1.00 96.62 167 ARG A C 1
ATOM 1296 O O . ARG A 1 167 ? -12.937 -2.231 6.253 1.00 96.62 167 ARG A O 1
ATOM 1303 N N . GLN A 1 168 ? -13.571 -0.075 6.322 1.00 95.88 168 GLN A N 1
ATOM 1304 C CA . GLN A 1 168 ? -13.198 0.213 4.942 1.00 95.88 168 GLN A CA 1
ATOM 1305 C C . GLN A 1 168 ? -11.674 0.192 4.764 1.00 95.88 168 GLN A C 1
ATOM 1307 O O . GLN A 1 168 ? -11.180 -0.527 3.900 1.00 95.88 168 GLN A O 1
ATOM 1312 N N . ALA A 1 169 ? -10.935 0.920 5.608 1.00 96.56 169 ALA A N 1
ATOM 1313 C CA . ALA A 1 169 ? -9.474 0.953 5.547 1.00 96.56 169 ALA A CA 1
ATOM 1314 C C . ALA A 1 169 ? -8.854 -0.438 5.776 1.00 96.56 169 ALA A C 1
ATOM 1316 O O . ALA A 1 169 ? -7.911 -0.812 5.082 1.00 96.56 169 ALA A O 1
ATOM 1317 N N . ASP A 1 170 ? -9.420 -1.227 6.695 1.00 97.44 170 ASP A N 1
ATOM 1318 C CA . ASP A 1 170 ? -9.033 -2.619 6.928 1.00 97.44 170 ASP A CA 1
ATOM 1319 C C . ASP A 1 170 ? -9.346 -3.501 5.708 1.00 97.44 170 ASP A C 1
ATOM 1321 O O . ASP A 1 170 ? -8.483 -4.227 5.226 1.00 97.44 170 ASP A O 1
ATOM 1325 N N . ALA A 1 171 ? -10.529 -3.395 5.101 1.00 97.31 171 ALA A N 1
ATOM 1326 C CA . ALA A 1 171 ? -10.832 -4.150 3.884 1.00 97.31 171 ALA A CA 1
ATOM 1327 C C . ALA A 1 171 ? -9.841 -3.839 2.743 1.00 97.31 171 ALA A C 1
ATOM 1329 O O . ALA A 1 171 ? -9.351 -4.759 2.076 1.00 97.31 171 ALA A O 1
ATOM 1330 N N . ASP A 1 172 ? -9.506 -2.560 2.558 1.00 96.69 172 ASP A N 1
ATOM 1331 C CA . ASP A 1 172 ? -8.552 -2.111 1.546 1.00 96.69 172 ASP A CA 1
ATOM 1332 C C . ASP A 1 172 ? -7.133 -2.607 1.856 1.00 96.69 172 ASP A C 1
ATOM 1334 O O . ASP A 1 172 ? -6.467 -3.163 0.975 1.00 96.69 172 ASP A O 1
ATOM 1338 N N . ILE A 1 173 ? -6.670 -2.493 3.107 1.00 97.62 173 ILE A N 1
ATOM 1339 C CA . ILE A 1 173 ? -5.324 -2.945 3.474 1.00 97.62 173 ILE A CA 1
ATOM 1340 C C . ILE A 1 173 ? -5.180 -4.459 3.341 1.00 97.62 173 ILE A C 1
ATOM 1342 O O . ILE A 1 173 ? -4.165 -4.935 2.834 1.00 97.62 173 ILE A O 1
ATOM 1346 N N . GLN A 1 174 ? -6.208 -5.221 3.721 1.00 97.88 174 GLN A N 1
ATOM 1347 C CA . GLN A 1 174 ? -6.221 -6.678 3.610 1.00 97.88 174 GLN A CA 1
ATOM 1348 C C . GLN A 1 174 ? -6.227 -7.122 2.145 1.00 97.88 174 GLN A C 1
ATOM 1350 O O . GLN A 1 174 ? -5.543 -8.082 1.776 1.00 97.88 174 GLN A O 1
ATOM 1355 N N . HIS A 1 175 ? -6.969 -6.424 1.277 1.00 97.06 175 HIS A N 1
ATOM 1356 C CA . HIS A 1 175 ? -6.925 -6.652 -0.170 1.00 97.06 175 HIS A CA 1
ATOM 1357 C C . HIS A 1 175 ? -5.507 -6.479 -0.718 1.00 97.06 175 HIS A C 1
ATOM 1359 O O . HIS A 1 175 ? -4.969 -7.394 -1.349 1.00 97.06 175 HIS A O 1
ATOM 1365 N N . TRP A 1 176 ? -4.871 -5.350 -0.413 1.00 97.69 176 TRP A N 1
ATOM 1366 C CA . TRP A 1 176 ? -3.533 -5.038 -0.905 1.00 97.69 176 TRP A CA 1
ATOM 1367 C C . TRP A 1 176 ? -2.441 -5.920 -0.311 1.00 97.69 176 TRP A C 1
ATOM 1369 O O . TRP A 1 176 ? -1.549 -6.354 -1.038 1.00 97.69 176 TRP A O 1
ATOM 1379 N N . TYR A 1 177 ? -2.538 -6.263 0.968 1.00 97.69 177 TYR A N 1
ATOM 1380 C CA . TYR A 1 177 ? -1.622 -7.192 1.617 1.00 97.69 177 TYR A CA 1
ATOM 1381 C C . TYR A 1 177 ? -1.674 -8.586 0.980 1.00 97.69 177 TYR A C 1
ATOM 1383 O O . TYR A 1 177 ? -0.630 -9.150 0.646 1.00 97.69 177 TYR A O 1
ATOM 1391 N N . ARG A 1 178 ? -2.876 -9.128 0.722 1.00 97.25 178 ARG A N 1
ATOM 1392 C CA . ARG A 1 178 ? -3.029 -10.408 0.004 1.00 97.25 178 ARG A CA 1
ATOM 1393 C C . ARG A 1 178 ? -2.415 -10.349 -1.388 1.00 97.25 178 ARG A C 1
ATOM 1395 O O . ARG A 1 178 ? -1.760 -11.302 -1.804 1.00 97.25 178 ARG A O 1
ATOM 1402 N N . LEU A 1 179 ? -2.594 -9.230 -2.086 1.00 96.12 179 LEU A N 1
ATOM 1403 C CA . LEU A 1 179 ? -2.004 -9.028 -3.401 1.00 96.12 179 LEU A CA 1
ATOM 1404 C C . LEU A 1 179 ? -0.475 -9.040 -3.327 1.00 96.12 179 LEU A C 1
ATOM 1406 O O . LEU A 1 179 ? 0.151 -9.839 -4.016 1.00 96.12 179 LEU A O 1
ATOM 1410 N N . MET A 1 180 ? 0.124 -8.237 -2.441 1.00 96.56 180 MET A N 1
ATOM 1411 C CA . MET A 1 180 ? 1.578 -8.196 -2.239 1.00 96.56 180 MET A CA 1
ATOM 1412 C C . MET A 1 180 ? 2.144 -9.563 -1.853 1.00 96.56 180 MET A C 1
ATOM 1414 O O . MET A 1 180 ? 3.178 -9.962 -2.381 1.00 96.56 180 MET A O 1
ATOM 1418 N N . LYS A 1 181 ? 1.447 -10.314 -0.993 1.00 95.31 181 LYS A N 1
ATOM 1419 C CA . LYS A 1 181 ? 1.825 -11.683 -0.625 1.00 95.31 181 LYS A CA 1
ATOM 1420 C C . LYS A 1 181 ? 1.925 -12.598 -1.848 1.00 95.31 181 LYS A C 1
ATOM 1422 O O . LYS A 1 181 ? 2.909 -13.318 -1.989 1.00 95.31 181 LYS A O 1
ATOM 1427 N N . VAL A 1 182 ? 0.956 -12.538 -2.764 1.00 94.88 182 VAL A N 1
ATOM 1428 C CA . VAL A 1 182 ? 1.017 -13.296 -4.026 1.00 94.88 182 VAL A CA 1
ATOM 1429 C C . VAL A 1 182 ? 2.212 -12.860 -4.875 1.00 94.88 182 VAL A C 1
ATOM 1431 O O . VAL A 1 182 ? 2.914 -13.717 -5.404 1.00 94.88 182 VAL A O 1
ATOM 1434 N N . LEU A 1 183 ? 2.481 -11.554 -4.980 1.00 93.56 183 LEU A N 1
ATOM 1435 C CA . LEU A 1 183 ? 3.612 -11.049 -5.769 1.00 93.56 183 LEU A CA 1
ATOM 1436 C C . LEU A 1 183 ? 4.966 -11.507 -5.208 1.00 93.56 183 LEU A C 1
ATOM 1438 O O . LEU A 1 183 ? 5.844 -11.898 -5.974 1.00 93.56 183 LEU A O 1
ATOM 1442 N N . ILE A 1 184 ? 5.114 -11.503 -3.881 1.00 92.69 184 ILE A N 1
ATOM 1443 C CA . ILE A 1 184 ? 6.306 -11.999 -3.178 1.00 92.69 184 ILE A CA 1
ATOM 1444 C C . ILE A 1 184 ? 6.531 -13.482 -3.505 1.00 92.69 184 ILE A C 1
ATOM 1446 O O . ILE A 1 184 ? 7.622 -13.855 -3.928 1.00 92.69 184 ILE A O 1
ATOM 1450 N N . HIS A 1 185 ? 5.491 -14.317 -3.404 1.00 91.50 185 HIS A N 1
ATOM 1451 C CA . HIS A 1 185 ? 5.595 -15.746 -3.727 1.00 91.50 185 HIS A CA 1
ATOM 1452 C C . HIS A 1 185 ? 5.900 -16.020 -5.207 1.00 91.50 185 HIS A C 1
ATOM 1454 O O . HIS A 1 185 ? 6.639 -16.952 -5.532 1.00 91.50 185 HIS A O 1
ATOM 1460 N N . GLN A 1 186 ? 5.349 -15.213 -6.117 1.00 91.06 186 GLN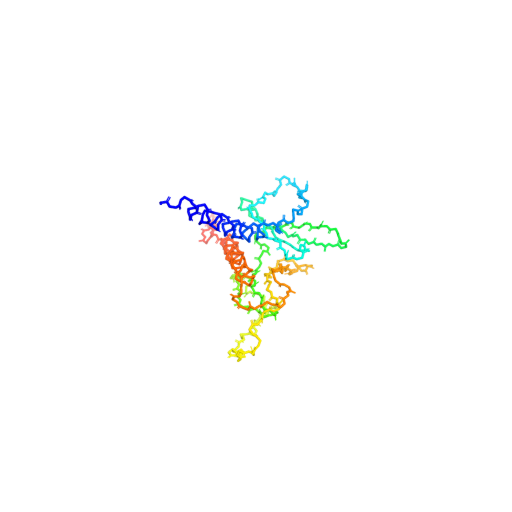 A N 1
ATOM 1461 C CA . GLN A 1 186 ? 5.657 -15.322 -7.544 1.00 91.06 186 GLN A CA 1
ATOM 1462 C C . GLN A 1 186 ? 7.124 -15.012 -7.835 1.00 91.06 186 GLN A C 1
ATOM 1464 O O . GLN A 1 186 ? 7.718 -15.673 -8.683 1.00 91.06 186 GLN A O 1
ATOM 1469 N N . ALA A 1 187 ? 7.702 -14.035 -7.135 1.00 89.12 187 ALA A N 1
ATOM 1470 C CA . ALA A 1 187 ? 9.109 -13.699 -7.285 1.00 89.12 187 ALA A CA 1
ATOM 1471 C C . ALA A 1 187 ? 10.038 -14.801 -6.744 1.00 89.12 187 ALA A C 1
ATOM 1473 O O . ALA A 1 187 ? 11.041 -15.106 -7.385 1.00 89.12 187 ALA A O 1
ATOM 1474 N N . ASP A 1 188 ? 9.674 -15.455 -5.635 1.00 86.69 188 ASP A N 1
ATOM 1475 C CA . ASP A 1 188 ? 10.425 -16.605 -5.100 1.00 86.69 188 ASP A CA 1
ATOM 1476 C C . ASP A 1 188 ? 10.425 -17.795 -6.076 1.00 86.69 188 ASP A C 1
ATOM 1478 O O . ASP A 1 188 ? 11.441 -18.459 -6.275 1.00 86.69 188 ASP A O 1
ATOM 1482 N N . SER A 1 189 ? 9.291 -18.042 -6.739 1.00 84.25 189 SER A N 1
ATOM 1483 C CA . SER A 1 189 ? 9.153 -19.167 -7.676 1.00 84.25 189 SER A CA 1
ATOM 1484 C C . SER A 1 189 ? 10.007 -18.996 -8.936 1.00 84.25 189 SER A C 1
ATOM 1486 O O . SER A 1 189 ? 10.441 -19.980 -9.522 1.00 84.25 189 SER A O 1
ATOM 1488 N N . THR A 1 190 ? 10.271 -17.755 -9.359 1.00 77.88 190 THR A N 1
ATOM 1489 C CA . THR A 1 190 ? 11.128 -17.470 -10.522 1.00 77.88 190 THR A CA 1
ATOM 1490 C C . THR A 1 190 ? 12.626 -17.582 -10.239 1.00 77.88 190 THR A C 1
ATOM 1492 O O . THR A 1 190 ? 13.403 -17.641 -11.185 1.00 77.88 190 THR A O 1
ATOM 1495 N N . GLU A 1 191 ? 13.043 -17.601 -8.970 1.00 65.50 191 GLU A N 1
ATOM 1496 C CA . GLU A 1 191 ? 14.461 -17.664 -8.580 1.00 65.50 191 GLU A CA 1
ATOM 1497 C C . GLU A 1 191 ? 14.977 -19.097 -8.384 1.00 65.50 191 GLU A C 1
ATOM 1499 O O . GLU A 1 191 ? 16.183 -19.284 -8.250 1.00 65.50 191 GLU A O 1
ATOM 1504 N N . THR A 1 192 ? 14.104 -20.111 -8.378 1.00 65.44 192 THR A N 1
ATOM 1505 C CA . THR A 1 192 ? 14.535 -21.512 -8.251 1.00 65.44 192 THR A CA 1
ATOM 1506 C C . THR A 1 192 ? 15.144 -21.971 -9.581 1.00 65.44 192 THR A C 1
ATOM 1508 O O . THR A 1 192 ? 14.404 -22.110 -10.556 1.00 65.44 192 THR A O 1
ATOM 1511 N N . PRO A 1 193 ? 16.469 -22.203 -9.669 1.00 59.59 193 PRO A N 1
ATOM 1512 C CA . PRO A 1 193 ? 17.073 -22.759 -10.872 1.00 59.59 193 PRO A CA 1
ATOM 1513 C C . PRO A 1 193 ? 16.563 -24.192 -11.038 1.00 59.59 193 PRO A C 1
ATOM 1515 O O . PRO A 1 193 ? 16.585 -24.951 -10.070 1.00 59.59 193 PRO A O 1
ATOM 1518 N N . GLU A 1 194 ? 16.121 -24.561 -12.242 1.00 61.72 194 GLU A N 1
ATOM 1519 C CA . GLU A 1 194 ? 15.783 -25.944 -12.605 1.00 61.72 194 GLU A CA 1
ATOM 1520 C C . GLU A 1 194 ? 16.892 -26.903 -12.118 1.00 61.72 194 GLU A C 1
ATOM 1522 O O . GLU A 1 194 ? 18.028 -26.832 -12.610 1.00 61.72 194 GLU A O 1
ATOM 1527 N N . PRO A 1 195 ? 16.619 -27.790 -11.142 1.00 60.66 195 PRO A N 1
ATOM 1528 C CA . PRO A 1 195 ? 17.600 -28.746 -10.651 1.00 60.66 195 PRO A CA 1
ATOM 1529 C C . PRO A 1 195 ? 17.742 -29.877 -11.677 1.00 60.66 195 PRO A C 1
ATOM 1531 O O . PRO A 1 195 ? 17.184 -30.952 -11.489 1.00 60.66 195 PRO A O 1
ATOM 1534 N N . GLY A 1 196 ? 18.439 -29.650 -12.798 1.00 61.66 196 GLY A N 1
ATOM 1535 C CA . GLY A 1 196 ? 18.415 -30.667 -13.858 1.00 61.66 196 GLY A CA 1
ATOM 1536 C C . GLY A 1 196 ? 19.398 -30.589 -15.018 1.00 61.66 196 GLY A C 1
ATOM 1537 O O . GLY A 1 196 ? 19.612 -31.613 -15.654 1.00 61.66 196 GLY A O 1
ATOM 1538 N N . LEU A 1 197 ? 20.058 -29.465 -15.292 1.00 57.91 197 LEU A N 1
ATOM 1539 C CA . LEU A 1 197 ? 21.098 -29.414 -16.329 1.00 57.91 197 LEU A CA 1
ATOM 1540 C C . LEU A 1 197 ? 22.469 -29.335 -15.671 1.00 57.91 197 LEU A C 1
ATOM 1542 O O . LEU A 1 197 ? 23.134 -28.302 -15.675 1.00 57.91 197 LEU A O 1
ATOM 1546 N N . ARG A 1 198 ? 22.906 -30.459 -15.091 1.00 67.50 198 ARG A N 1
ATOM 1547 C CA . ARG A 1 198 ? 24.350 -30.669 -14.975 1.00 67.50 198 ARG A CA 1
ATOM 1548 C C . ARG A 1 198 ? 24.871 -30.728 -16.414 1.00 67.50 198 ARG A C 1
ATOM 1550 O O . ARG A 1 198 ? 24.339 -31.539 -17.175 1.00 67.50 198 ARG A O 1
ATOM 1557 N N . PRO A 1 199 ? 25.843 -29.891 -16.820 1.00 63.44 199 PRO A N 1
ATOM 1558 C CA . PRO A 1 199 ? 26.537 -30.138 -18.071 1.00 63.44 199 PRO A CA 1
ATOM 1559 C C . PRO A 1 199 ? 27.042 -31.576 -17.994 1.00 63.44 199 PRO A C 1
ATOM 1561 O O . PRO A 1 199 ? 27.672 -31.950 -17.002 1.00 63.44 199 PRO A O 1
ATOM 1564 N N . LEU A 1 200 ? 26.680 -32.394 -18.984 1.00 67.94 200 LEU A N 1
ATOM 1565 C CA . LEU A 1 200 ? 27.345 -33.667 -19.212 1.00 67.94 200 LEU A CA 1
ATOM 1566 C C . LEU A 1 200 ? 28.820 -33.304 -19.333 1.00 67.94 200 LEU A C 1
ATOM 1568 O O . LEU A 1 200 ? 29.235 -32.724 -20.333 1.00 67.94 200 LEU A O 1
ATOM 1572 N N . THR A 1 201 ? 29.577 -33.516 -18.258 1.00 67.31 201 THR A N 1
ATOM 1573 C CA . THR A 1 201 ? 31.027 -33.488 -18.311 1.00 67.31 201 THR A CA 1
ATOM 1574 C C . THR A 1 201 ? 31.375 -34.626 -19.241 1.00 67.31 201 THR A C 1
ATOM 1576 O O . THR A 1 201 ? 31.323 -35.795 -18.851 1.00 67.31 201 THR A O 1
ATOM 1579 N N . ASP A 1 202 ? 31.578 -34.246 -20.497 1.00 64.50 202 ASP A N 1
ATOM 1580 C CA . ASP A 1 202 ? 32.110 -35.066 -21.560 1.00 64.50 202 ASP A CA 1
ATOM 1581 C C . ASP A 1 202 ? 33.329 -35.779 -20.989 1.00 64.50 202 ASP A C 1
ATOM 1583 O O . ASP A 1 202 ? 34.366 -35.178 -20.707 1.00 64.50 202 ASP A O 1
ATOM 1587 N N . SER A 1 203 ? 33.131 -37.054 -20.672 1.00 65.25 203 SER A N 1
ATOM 1588 C CA . SER A 1 203 ? 34.164 -37.942 -20.162 1.00 65.25 203 SER A CA 1
ATOM 1589 C C . SER A 1 203 ? 34.968 -38.406 -21.371 1.00 65.25 203 SER A C 1
ATOM 1591 O O . SER A 1 203 ? 34.976 -39.582 -21.716 1.00 65.25 203 SER A O 1
ATOM 1593 N N . GLY A 1 204 ? 35.568 -37.443 -22.070 1.00 62.59 204 GLY A N 1
ATOM 1594 C CA . GLY A 1 204 ? 36.478 -37.655 -23.181 1.00 62.59 204 GLY A CA 1
ATOM 1595 C C . GLY A 1 204 ? 37.882 -37.916 -22.656 1.00 62.59 204 GLY A C 1
ATOM 1596 O O . GLY A 1 204 ? 38.778 -37.106 -22.863 1.00 62.59 204 GLY A O 1
ATOM 1597 N N . GLU A 1 205 ? 38.059 -39.030 -21.946 1.00 65.25 205 GLU A N 1
ATOM 1598 C CA . GLU A 1 205 ? 39.369 -39.615 -21.658 1.00 65.25 205 GLU A CA 1
ATOM 1599 C C . GLU A 1 205 ? 39.500 -40.904 -22.482 1.00 65.25 205 GLU A C 1
ATOM 1601 O O . GLU A 1 205 ? 39.047 -41.973 -22.084 1.00 65.25 205 GLU A O 1
ATOM 1606 N N . ALA A 1 206 ? 40.039 -40.749 -23.690 1.00 65.44 206 ALA A N 1
ATOM 1607 C CA . ALA A 1 206 ? 40.596 -41.773 -24.581 1.00 65.44 206 ALA A CA 1
ATOM 1608 C C . ALA A 1 206 ? 41.209 -40.985 -25.759 1.00 65.44 206 ALA A C 1
ATOM 1610 O O . ALA A 1 206 ? 40.485 -40.231 -26.403 1.00 65.44 206 ALA A O 1
ATOM 1611 N N . VAL A 1 207 ? 42.497 -41.016 -26.102 1.00 61.59 207 VAL A N 1
ATOM 1612 C CA . VAL A 1 207 ? 43.618 -41.948 -25.894 1.00 61.59 207 VAL A CA 1
ATOM 1613 C C . VAL A 1 207 ? 44.910 -41.129 -25.913 1.00 61.59 207 VAL A C 1
ATOM 1615 O O . VAL A 1 207 ? 44.949 -40.143 -26.686 1.00 61.59 207 VAL A O 1
#